Protein AF-A0A0K8TXK3-F1 (afdb_monomer_lite)

Organism: Bactrocera latifrons (NCBI:txid174628)

Radius of gyration: 22.0 Å; chains: 1; bounding box: 53×40×84 Å

Secondary structure (DSSP, 8-state):
---------------S-SEEEEEEEEEEEE-S--EEE---TT-S---EEESSEEEEEEPPPEEE-B-SSGGGPEEEEEEEPTT-SEEEEEEEEEEEES-TTS--PPPPEEEEEEEESSPPP--TT-PPPPTTSPPSTTSPPEEEEEEESBS--EEEEEESPPSEEEEEEEEE----TTTS-------

InterPro domains:
  IPR021910 NGX6/PGAP6/MYMK [PTHR14319] (13-186)

Foldseek 3Di:
DDDDPPPPPPPPPVPPDQKWKKKKKWKKFADDDDWDFDDPVPDDDGDTDGPGIDTPDIDDIDTAAEDPDPVRKDKDKDFAAPPGQKMKMKMAMAMDGNDPPDDGDDKFKKKKKKFPPDDDDDDLVPDDDPPPDDDCVRDTDIDMDIDINPRDMDMDMDGPDDGTMMMMIMHGYDDDVVVVDDPDPDD

pLDDT: mean 73.72, std 20.74, range [28.3, 95.44]

Structure (mmCIF, N/CA/C/O backbone):
data_AF-A0A0K8TXK3-F1
#
_entry.id   AF-A0A0K8TXK3-F1
#
loop_
_atom_site.group_PDB
_atom_site.id
_atom_site.type_symbol
_atom_site.label_atom_id
_atom_site.label_alt_id
_atom_site.label_comp_id
_atom_site.label_asym_id
_atom_site.label_entity_id
_atom_site.label_seq_id
_atom_site.pdbx_PDB_ins_code
_atom_site.Cartn_x
_atom_site.Cartn_y
_atom_site.Cartn_z
_atom_site.occupancy
_atom_site.B_iso_or_equiv
_atom_site.auth_seq_id
_atom_site.auth_comp_id
_atom_site.auth_asym_id
_atom_site.auth_atom_id
_atom_site.pdbx_PDB_model_num
ATOM 1 N N . MET A 1 1 ? -24.105 -22.321 58.773 1.00 36.97 1 MET A N 1
ATOM 2 C CA . MET A 1 1 ? -23.802 -22.566 57.349 1.00 36.97 1 MET A CA 1
ATOM 3 C C . MET A 1 1 ? -23.830 -21.221 56.660 1.00 36.97 1 MET A C 1
ATOM 5 O O . MET A 1 1 ? -24.899 -20.646 56.503 1.00 36.97 1 MET A O 1
ATOM 9 N N . ASP A 1 2 ? -22.638 -20.688 56.409 1.00 34.81 2 ASP A N 1
ATOM 10 C CA . ASP A 1 2 ? -22.400 -19.340 55.906 1.00 34.81 2 ASP A CA 1
ATOM 11 C C . ASP A 1 2 ? -22.899 -19.158 54.475 1.00 34.81 2 ASP A C 1
ATOM 13 O O . ASP A 1 2 ? -22.559 -19.923 53.573 1.00 34.81 2 ASP A O 1
ATOM 17 N N . LEU A 1 3 ? -23.686 -18.102 54.273 1.00 34.38 3 LEU A N 1
ATOM 18 C CA . LEU A 1 3 ? -24.115 -17.639 52.963 1.00 34.38 3 LEU A CA 1
ATOM 19 C C . LEU A 1 3 ? -22.969 -16.815 52.361 1.00 34.38 3 LEU A C 1
ATOM 21 O O . LEU A 1 3 ? -22.815 -15.625 52.644 1.00 34.38 3 LEU A O 1
ATOM 25 N N . THR A 1 4 ? -22.117 -17.470 51.577 1.00 34.66 4 THR A N 1
ATOM 26 C CA . THR A 1 4 ? -20.987 -16.840 50.893 1.00 34.66 4 THR A CA 1
ATOM 27 C C . THR A 1 4 ? -21.514 -15.777 49.927 1.00 34.66 4 THR A C 1
ATOM 29 O O . THR A 1 4 ? -22.107 -16.083 48.893 1.00 34.66 4 THR A O 1
ATOM 32 N N . LYS A 1 5 ? -21.325 -14.501 50.277 1.00 38.38 5 LYS A N 1
ATOM 33 C CA . LYS A 1 5 ? -21.590 -13.362 49.394 1.00 38.38 5 LYS A CA 1
ATOM 34 C C . LYS A 1 5 ? -20.608 -13.427 48.223 1.00 38.38 5 LYS A C 1
ATOM 36 O O . LYS A 1 5 ? -19.454 -13.033 48.366 1.00 38.38 5 LYS A O 1
ATOM 41 N N . PHE A 1 6 ? -21.051 -13.918 47.070 1.00 34.59 6 PHE A N 1
ATOM 42 C CA . PHE A 1 6 ? -20.315 -13.743 45.821 1.00 34.59 6 PHE A CA 1
ATOM 43 C C . PHE A 1 6 ? -20.435 -12.278 45.394 1.00 34.59 6 PHE A C 1
ATOM 45 O O . PHE A 1 6 ? -21.424 -11.860 44.796 1.00 34.59 6 PHE A O 1
ATOM 52 N N . LEU A 1 7 ? -19.420 -11.482 45.729 1.00 30.47 7 LEU A N 1
ATOM 53 C CA . LEU A 1 7 ? -19.182 -10.200 45.083 1.00 30.47 7 LEU A CA 1
ATOM 54 C C . LEU A 1 7 ? -18.716 -10.506 43.654 1.00 30.47 7 LEU A C 1
ATOM 56 O O . LEU A 1 7 ? -17.530 -10.702 43.402 1.00 30.47 7 LEU A O 1
ATOM 60 N N . ALA A 1 8 ? -19.659 -10.605 42.719 1.00 31.88 8 ALA A N 1
ATOM 61 C CA . ALA A 1 8 ? -19.338 -10.610 41.302 1.00 31.88 8 ALA A CA 1
ATOM 62 C C . ALA A 1 8 ? -18.841 -9.205 40.941 1.00 31.88 8 ALA A C 1
ATOM 64 O O . ALA A 1 8 ? -19.622 -8.306 40.635 1.00 31.88 8 ALA A O 1
ATOM 65 N N . VAL A 1 9 ? -17.527 -9.000 41.035 1.00 29.50 9 VAL A N 1
ATOM 66 C CA . VAL A 1 9 ? -16.870 -7.836 40.447 1.00 29.50 9 VAL A CA 1
ATOM 67 C C . VAL A 1 9 ? -17.011 -7.996 38.937 1.00 29.50 9 VAL A C 1
ATOM 69 O O . VAL A 1 9 ? -16.227 -8.690 38.292 1.00 29.50 9 VAL A O 1
ATOM 72 N N . PHE A 1 10 ? -18.054 -7.387 38.374 1.00 30.94 10 PHE A N 1
ATOM 73 C CA . PHE A 1 10 ? -18.144 -7.133 36.944 1.00 30.94 10 PHE A CA 1
ATOM 74 C C . PHE A 1 10 ? -17.033 -6.139 36.610 1.00 30.94 10 PHE A C 1
ATOM 76 O O . PHE A 1 10 ? -17.212 -4.923 36.646 1.00 30.94 10 PHE A O 1
ATOM 83 N N . VAL A 1 11 ? -15.843 -6.666 36.327 1.00 28.47 11 VAL A N 1
ATOM 84 C CA . VAL A 1 11 ? -14.827 -5.917 35.602 1.00 28.47 11 VAL A CA 1
ATOM 85 C C . VAL A 1 11 ? -15.409 -5.727 34.207 1.00 28.47 11 VAL A C 1
ATOM 87 O O . VAL A 1 11 ? -15.276 -6.586 33.337 1.00 28.47 11 VAL A O 1
ATOM 90 N N . CYS A 1 12 ? -16.116 -4.616 34.003 1.00 28.30 12 CYS A N 1
ATOM 91 C CA . CYS A 1 12 ? -16.336 -4.074 32.675 1.00 28.30 12 CYS A CA 1
ATOM 92 C C . CYS A 1 12 ? -14.953 -3.749 32.112 1.00 28.30 12 CYS A C 1
ATOM 94 O O . CYS A 1 12 ? -14.452 -2.637 32.263 1.00 28.30 12 CYS A O 1
ATOM 96 N N . ILE A 1 13 ? -14.316 -4.736 31.481 1.00 32.16 13 ILE A N 1
ATOM 97 C CA . ILE A 1 13 ? -13.268 -4.465 30.511 1.00 32.16 13 ILE A CA 1
ATOM 98 C C . ILE A 1 13 ? -13.999 -3.722 29.398 1.00 32.16 13 ILE A C 1
ATOM 100 O O . ILE A 1 13 ? -14.669 -4.329 28.564 1.00 32.16 13 ILE A O 1
ATOM 104 N N . ILE A 1 14 ? -13.956 -2.391 29.451 1.00 36.75 14 ILE A N 1
ATOM 105 C CA . ILE A 1 14 ? -14.348 -1.544 28.333 1.00 36.75 14 ILE A CA 1
ATOM 106 C C . ILE A 1 14 ? -13.392 -1.945 27.214 1.00 36.75 14 ILE A C 1
ATOM 108 O O . ILE A 1 14 ? -12.225 -1.557 27.209 1.00 36.75 14 ILE A O 1
ATOM 112 N N . SER A 1 15 ? -13.865 -2.827 26.334 1.00 35.81 15 SER A N 1
ATOM 113 C CA . SER A 1 15 ? -13.138 -3.230 25.143 1.00 35.81 15 SER A CA 1
ATOM 114 C C . SER A 1 15 ? -12.783 -1.963 24.372 1.00 35.81 15 SER A C 1
ATOM 116 O O . SER A 1 15 ? -13.660 -1.256 23.869 1.00 35.81 15 SER A O 1
ATOM 118 N N . HIS A 1 16 ? -11.491 -1.654 24.314 1.00 48.81 16 HIS A N 1
ATOM 119 C CA . HIS A 1 16 ? -10.964 -0.680 23.378 1.00 48.81 16 HIS A CA 1
ATOM 120 C C . HIS A 1 16 ? -11.133 -1.268 21.966 1.00 48.81 16 HIS A C 1
ATOM 122 O O . HIS A 1 16 ? -10.362 -2.120 21.542 1.00 48.81 16 HIS A O 1
ATOM 128 N N . ASN A 1 17 ? -12.166 -0.792 21.267 1.00 54.75 17 ASN A N 1
ATOM 129 C CA . ASN A 1 17 ? -12.480 -0.980 19.845 1.00 54.75 17 ASN A CA 1
ATOM 130 C C . ASN A 1 17 ? -12.710 -2.432 19.361 1.00 54.75 17 ASN A C 1
ATOM 132 O O . ASN A 1 17 ? -11.801 -3.164 18.976 1.00 54.75 17 ASN A O 1
ATOM 136 N N . ASN A 1 18 ? -13.991 -2.801 19.243 1.00 60.03 18 ASN A N 1
ATOM 137 C CA . ASN A 1 18 ? -14.475 -4.062 18.654 1.00 60.03 18 ASN A CA 1
ATOM 138 C C . ASN A 1 18 ? -14.548 -4.056 17.105 1.00 60.03 18 ASN A C 1
ATOM 140 O O . ASN A 1 18 ? -15.264 -4.876 16.531 1.00 60.03 18 ASN A O 1
ATOM 144 N N . CYS A 1 19 ? -13.848 -3.141 16.430 1.00 65.62 19 CYS A N 1
ATOM 145 C CA . CYS A 1 19 ? -13.854 -2.990 14.971 1.00 65.62 19 CYS A CA 1
ATOM 146 C C . CYS A 1 19 ? -12.420 -3.038 14.443 1.00 65.62 19 CYS A C 1
ATOM 148 O O . CYS A 1 19 ? -11.579 -2.280 14.927 1.00 65.62 19 CYS A O 1
ATOM 150 N N . ASP A 1 20 ? -12.169 -3.900 13.458 1.00 76.12 20 ASP A N 1
ATOM 151 C CA . ASP A 1 20 ? -10.908 -3.938 12.719 1.00 76.12 20 ASP A CA 1
ATOM 152 C C . ASP A 1 20 ? -11.148 -3.481 11.278 1.00 76.12 20 ASP A C 1
ATOM 154 O O . ASP A 1 20 ? -11.970 -4.060 10.567 1.00 76.12 20 ASP A O 1
ATOM 158 N N . ALA A 1 21 ? -10.397 -2.486 10.807 1.00 74.00 21 ALA A N 1
ATOM 159 C CA . ALA A 1 21 ? -10.389 -2.170 9.385 1.00 74.00 21 ALA A CA 1
ATOM 160 C C . ALA A 1 21 ? -9.520 -3.193 8.648 1.00 74.00 21 ALA A C 1
ATOM 162 O O . ALA A 1 21 ? -8.454 -3.580 9.130 1.00 74.00 21 ALA A O 1
ATOM 163 N N . ARG A 1 22 ? -9.943 -3.626 7.463 1.00 79.75 22 ARG A N 1
ATOM 164 C CA . ARG A 1 22 ? -9.179 -4.543 6.611 1.00 79.75 22 ARG A CA 1
ATOM 165 C C . ARG A 1 22 ? -9.037 -3.977 5.220 1.00 79.75 22 ARG A C 1
ATOM 167 O O . ARG A 1 22 ? -9.957 -3.334 4.725 1.00 79.75 22 ARG A O 1
ATOM 174 N N . VAL A 1 23 ? -7.903 -4.248 4.583 1.00 78.50 23 VAL A N 1
ATOM 175 C CA . VAL A 1 23 ? -7.662 -3.922 3.177 1.00 78.50 23 VAL A CA 1
ATOM 176 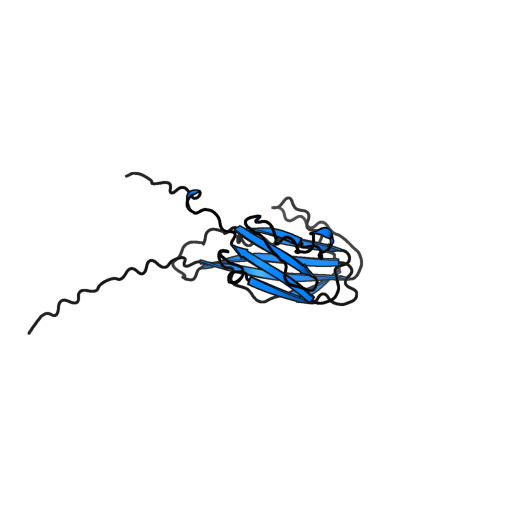C C . VAL A 1 23 ? -7.542 -5.197 2.351 1.00 78.50 23 VAL A C 1
ATOM 178 O O . VAL A 1 23 ? -6.852 -6.150 2.720 1.00 78.50 23 V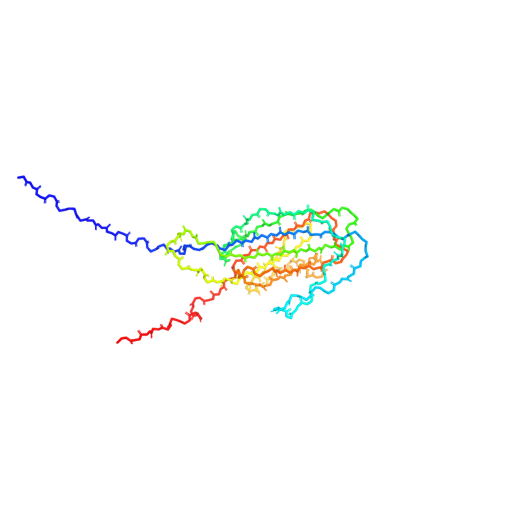AL A O 1
ATOM 181 N N . GLN A 1 24 ? -8.231 -5.193 1.218 1.00 81.75 24 GLN A N 1
ATOM 182 C CA . GLN A 1 24 ? -8.095 -6.150 0.137 1.00 81.75 24 GLN A CA 1
ATOM 183 C C . GLN A 1 24 ? -7.543 -5.431 -1.090 1.00 81.75 24 GLN A C 1
ATOM 185 O O . GLN A 1 24 ? -7.928 -4.299 -1.388 1.00 81.75 24 GLN A O 1
ATOM 190 N N . MET A 1 25 ? -6.667 -6.117 -1.815 1.00 79.44 25 MET A N 1
ATOM 191 C CA . MET A 1 25 ? -6.074 -5.620 -3.043 1.00 79.44 25 MET A CA 1
ATOM 192 C C . MET A 1 25 ? -6.201 -6.651 -4.161 1.00 79.44 25 MET A C 1
ATOM 194 O O . MET A 1 25 ? -5.922 -7.835 -3.955 1.00 79.44 25 MET A O 1
ATOM 198 N N . ASN A 1 26 ? -6.552 -6.166 -5.350 1.00 74.88 26 ASN A N 1
ATOM 199 C CA . ASN A 1 26 ? -6.554 -6.927 -6.591 1.00 74.88 26 ASN A CA 1
ATOM 200 C C . ASN A 1 26 ? -5.682 -6.202 -7.626 1.00 74.88 26 ASN A C 1
ATOM 202 O O . ASN A 1 26 ? -5.746 -4.976 -7.729 1.00 74.88 26 ASN A O 1
ATOM 206 N N . GLN A 1 27 ? -4.902 -6.947 -8.409 1.00 69.56 27 GLN A N 1
ATOM 207 C CA . GLN A 1 27 ? -4.140 -6.403 -9.536 1.00 69.56 27 GLN A CA 1
ATOM 208 C C . GLN A 1 27 ? -4.644 -6.987 -10.853 1.00 69.56 27 GLN A C 1
ATOM 210 O O . GLN A 1 27 ? -4.719 -8.208 -11.002 1.00 69.56 27 GLN A O 1
ATOM 215 N N . LEU A 1 28 ? -4.910 -6.114 -11.822 1.00 73.50 28 LEU A N 1
ATOM 216 C CA . LEU A 1 28 ? -5.209 -6.485 -13.203 1.00 73.50 28 LEU A CA 1
ATOM 217 C C . LEU A 1 28 ? -4.071 -6.019 -14.127 1.00 73.50 28 LEU A C 1
ATOM 219 O O . LEU A 1 28 ? -3.493 -4.950 -13.909 1.00 73.50 28 LEU A O 1
ATOM 223 N N . SER A 1 29 ? -3.766 -6.807 -15.156 1.00 58.09 29 SER A N 1
ATOM 224 C CA . SER A 1 29 ? -2.892 -6.428 -16.275 1.00 58.09 29 SER A CA 1
ATOM 225 C C . SER A 1 29 ? -3.694 -6.374 -17.571 1.00 58.09 29 SER A C 1
ATOM 227 O O . SER A 1 29 ? -4.638 -7.141 -17.739 1.00 58.09 29 SER A O 1
ATOM 229 N N . GLU A 1 30 ? -3.327 -5.481 -18.486 1.00 60.53 30 GLU A N 1
ATOM 230 C CA . GLU A 1 30 ? -3.980 -5.355 -19.795 1.00 60.53 30 GLU A CA 1
ATOM 231 C C . GLU A 1 30 ? -3.278 -6.176 -20.888 1.00 60.53 30 GLU A C 1
ATOM 233 O O . GLU A 1 30 ? -2.053 -6.136 -21.005 1.00 60.53 30 GLU A O 1
ATOM 238 N N . GLU A 1 31 ? -4.077 -6.835 -21.736 1.00 54.69 31 GLU A N 1
ATOM 239 C CA . GLU A 1 31 ? -3.654 -7.477 -22.986 1.00 54.69 31 GLU A CA 1
ATOM 240 C C . GLU A 1 31 ? -4.476 -6.928 -24.179 1.00 54.69 31 GLU A C 1
ATOM 242 O O . GLU A 1 31 ? -5.526 -7.446 -24.538 1.00 54.69 31 GLU A O 1
ATOM 247 N N . GLU A 1 32 ? -3.970 -5.856 -24.796 1.00 43.00 32 GLU A N 1
ATOM 248 C CA . GLU A 1 32 ? -4.358 -5.256 -26.092 1.00 43.00 32 GLU A CA 1
ATOM 249 C C . GLU A 1 32 ? -5.824 -4.776 -26.317 1.00 43.00 32 GLU A C 1
ATOM 251 O O . GLU A 1 32 ? -6.744 -5.546 -26.599 1.00 43.00 32 GLU A O 1
ATOM 256 N N . ASN A 1 33 ? -5.953 -3.436 -26.332 1.00 52.47 33 ASN A N 1
ATOM 257 C CA . ASN A 1 33 ? -6.886 -2.534 -27.034 1.00 52.47 33 ASN A CA 1
ATOM 258 C C . ASN A 1 33 ? -8.403 -2.788 -26.932 1.00 52.47 33 ASN A C 1
ATOM 260 O O . ASN A 1 33 ? -8.988 -3.522 -27.731 1.00 52.47 33 ASN A O 1
ATOM 264 N N . ASN A 1 34 ? -9.057 -2.042 -26.026 1.00 40.34 34 ASN A N 1
ATOM 265 C CA . ASN A 1 34 ? -10.244 -1.191 -26.265 1.00 40.34 34 ASN A CA 1
ATOM 266 C C . ASN A 1 34 ? -10.815 -0.700 -24.915 1.00 40.34 34 ASN A C 1
ATOM 268 O O . ASN A 1 34 ? -11.099 -1.511 -24.031 1.00 40.34 34 ASN A O 1
ATOM 272 N N . LEU A 1 35 ? -11.023 0.613 -24.785 1.00 44.78 35 LEU A N 1
ATOM 273 C CA . LEU A 1 35 ? -11.648 1.270 -23.629 1.00 44.78 35 LEU A CA 1
ATOM 274 C C . LEU A 1 35 ? -13.182 1.287 -23.793 1.00 44.78 35 LEU A C 1
ATOM 276 O O . LEU A 1 35 ? -13.671 1.555 -24.891 1.00 44.78 35 LEU A O 1
ATOM 280 N N . ILE A 1 36 ? -13.946 1.018 -22.730 1.00 47.41 36 ILE A N 1
ATOM 281 C CA . ILE A 1 36 ? -15.377 1.365 -22.637 1.00 47.41 36 ILE A CA 1
ATOM 282 C C . ILE A 1 36 ? -15.620 2.103 -21.321 1.00 47.41 36 ILE A C 1
ATOM 284 O O . ILE A 1 36 ? -15.059 1.750 -20.286 1.00 47.41 36 ILE A O 1
ATOM 288 N N . GLU A 1 37 ? -16.486 3.113 -21.385 1.00 41.38 37 GLU A N 1
ATOM 289 C CA . GLU A 1 37 ? -17.092 3.770 -20.232 1.00 41.38 37 GLU A CA 1
ATOM 290 C C . GLU A 1 37 ? -18.213 2.877 -19.673 1.00 41.38 37 GLU A C 1
ATOM 292 O O . GLU A 1 37 ? -19.278 2.770 -20.280 1.00 41.38 37 GLU A O 1
ATOM 297 N N . GLU A 1 38 ? -18.000 2.210 -18.536 1.00 42.75 38 GLU A N 1
ATOM 298 C CA . GLU A 1 38 ? -19.127 1.673 -17.765 1.00 42.75 38 GLU A CA 1
ATOM 299 C C . GLU A 1 38 ? -19.642 2.758 -16.817 1.00 42.75 38 GLU A C 1
ATOM 301 O O . GLU A 1 38 ? -18.935 3.240 -15.928 1.00 42.75 38 GLU A O 1
ATOM 306 N N . ILE A 1 39 ? -20.890 3.167 -17.043 1.00 37.06 39 ILE A N 1
ATOM 307 C CA . ILE A 1 39 ? -21.627 4.078 -16.172 1.00 37.06 39 ILE A CA 1
ATOM 308 C C . ILE A 1 39 ? -22.095 3.267 -14.956 1.00 37.06 39 ILE A C 1
ATOM 310 O O . ILE A 1 39 ? -23.098 2.563 -15.022 1.00 37.06 39 ILE A O 1
ATOM 314 N N . ASP A 1 40 ? -21.378 3.377 -13.836 1.00 39.12 40 ASP A N 1
ATOM 315 C CA . ASP A 1 40 ? -21.963 3.133 -12.514 1.00 39.12 40 ASP A CA 1
ATOM 316 C C . ASP A 1 40 ? -22.852 4.343 -12.194 1.00 39.12 40 ASP A C 1
ATOM 318 O O . ASP A 1 40 ? -22.349 5.455 -11.998 1.00 39.12 40 ASP A O 1
ATOM 322 N N . GLU A 1 41 ? -24.172 4.144 -12.162 1.00 38.81 41 GLU A N 1
ATOM 323 C CA . GLU A 1 41 ? -25.216 5.164 -11.938 1.00 38.81 41 GLU A CA 1
ATOM 324 C C . GLU A 1 41 ? -25.152 5.860 -10.551 1.00 38.81 41 GLU A C 1
ATOM 326 O O . GLU A 1 41 ? -26.122 6.454 -10.085 1.00 38.81 41 GLU A O 1
ATOM 331 N N . GLY A 1 42 ? -23.999 5.854 -9.874 1.00 43.44 42 GLY A N 1
ATOM 332 C CA . GLY A 1 42 ? -23.820 6.446 -8.549 1.00 43.44 42 GLY A CA 1
ATOM 333 C C . GLY A 1 42 ? -22.535 7.239 -8.297 1.00 43.44 42 GLY A C 1
ATOM 334 O O . GLY A 1 42 ? -22.427 7.834 -7.220 1.00 43.44 42 GLY A O 1
ATOM 335 N N . LYS A 1 43 ? -21.543 7.289 -9.202 1.00 43.03 43 LYS A N 1
ATOM 336 C CA . LYS A 1 43 ? -20.261 7.965 -8.903 1.00 43.03 43 LYS A CA 1
ATOM 337 C C . LYS A 1 43 ? -19.649 8.688 -10.100 1.00 43.03 43 LYS A C 1
ATOM 339 O O . LYS A 1 43 ? -19.191 8.080 -11.056 1.00 43.03 43 LYS A O 1
ATOM 344 N N . LYS A 1 44 ? -19.509 10.012 -9.972 1.00 35.91 44 LYS A N 1
ATOM 345 C CA . LYS A 1 44 ? -18.549 10.797 -10.761 1.00 35.91 44 LYS A CA 1
ATOM 346 C C . LYS A 1 44 ? -17.132 10.285 -10.479 1.00 35.91 44 LYS A C 1
ATOM 348 O O . LYS A 1 44 ? -16.541 10.621 -9.457 1.00 35.91 44 LYS A O 1
ATOM 353 N N . GLY A 1 45 ? -16.625 9.467 -11.390 1.00 38.62 45 GLY A N 1
ATOM 354 C CA . GLY A 1 45 ? -15.263 8.951 -11.427 1.00 38.62 45 GLY A CA 1
ATOM 355 C C . GLY A 1 45 ? -15.186 7.886 -12.510 1.00 38.62 45 GLY A C 1
ATOM 356 O O . GLY A 1 45 ? -15.488 6.730 -12.245 1.00 38.62 45 GLY A O 1
ATOM 357 N N . LEU A 1 46 ? -14.854 8.303 -13.733 1.00 40.97 46 LEU A N 1
ATOM 358 C CA . LEU A 1 46 ? -14.762 7.440 -14.908 1.00 40.97 46 LEU A CA 1
ATOM 359 C C . LEU A 1 46 ? -13.667 6.390 -14.682 1.00 40.97 46 LEU A C 1
ATOM 361 O O . LEU A 1 46 ? -12.478 6.707 -14.733 1.00 40.97 46 LEU A O 1
ATOM 365 N N . LEU A 1 47 ? -14.062 5.154 -14.388 1.00 50.50 47 LEU A N 1
ATOM 366 C CA . LEU A 1 47 ? -13.134 4.043 -14.254 1.00 50.50 47 LEU A CA 1
ATOM 367 C C . LEU A 1 47 ? -12.987 3.353 -15.612 1.00 50.50 47 LEU A C 1
ATOM 369 O O . LEU A 1 47 ? -13.818 2.546 -16.011 1.00 50.50 47 LEU A O 1
ATOM 373 N N . MET A 1 48 ? -11.916 3.688 -16.322 1.00 46.34 48 MET A N 1
ATOM 374 C CA . MET A 1 48 ? -11.519 3.028 -17.564 1.00 46.34 48 MET A CA 1
ATOM 375 C C . MET A 1 48 ? -10.918 1.653 -17.229 1.00 46.34 48 MET A C 1
ATOM 377 O O . MET A 1 48 ? -9.735 1.569 -16.905 1.00 46.34 48 MET A O 1
ATOM 381 N N . ILE A 1 49 ? -11.714 0.578 -17.254 1.00 52.75 49 ILE A N 1
ATOM 382 C CA . ILE A 1 49 ? -11.190 -0.799 -17.196 1.00 52.75 49 ILE A CA 1
ATOM 383 C C . ILE A 1 49 ? -11.034 -1.314 -18.642 1.00 52.75 49 ILE A C 1
ATOM 385 O O . ILE A 1 49 ? -12.011 -1.292 -19.393 1.00 52.75 49 ILE A O 1
ATOM 389 N N . PRO A 1 50 ? -9.848 -1.793 -19.067 1.00 51.97 50 PRO A N 1
ATOM 390 C CA . PRO A 1 50 ? -9.659 -2.340 -20.410 1.00 51.97 50 PRO A CA 1
ATOM 391 C C . PRO A 1 50 ? -10.523 -3.580 -20.661 1.00 51.97 50 PRO A C 1
ATOM 393 O O . PRO A 1 50 ? -10.645 -4.437 -19.786 1.00 51.97 50 PRO A O 1
ATOM 396 N N . LYS A 1 51 ? -11.069 -3.736 -21.876 1.00 47.41 51 LYS A N 1
ATOM 397 C CA . LYS A 1 51 ? -11.892 -4.904 -22.264 1.00 47.41 51 LYS A CA 1
ATOM 398 C C . LYS A 1 51 ? -11.196 -6.259 -22.106 1.00 47.41 51 LYS A C 1
ATOM 400 O O . LYS A 1 51 ? -11.869 -7.267 -21.909 1.00 47.41 51 LYS A O 1
ATOM 405 N N . ARG A 1 52 ? -9.872 -6.294 -22.248 1.00 55.50 52 ARG A N 1
ATOM 406 C CA . ARG A 1 52 ? -9.042 -7.490 -22.082 1.00 55.50 52 ARG A CA 1
ATOM 407 C C . ARG A 1 52 ? -8.073 -7.249 -20.943 1.00 55.50 52 ARG A C 1
ATOM 409 O O . ARG A 1 52 ? -6.975 -6.733 -21.130 1.00 55.50 52 ARG A O 1
ATOM 416 N N . HIS A 1 53 ? -8.533 -7.584 -19.749 1.00 64.56 53 HIS A N 1
ATOM 417 C CA . HIS A 1 53 ? -7.715 -7.560 -18.556 1.00 64.56 53 HIS A CA 1
ATOM 418 C C . HIS A 1 53 ? -7.645 -8.959 -17.958 1.00 64.56 53 HIS A C 1
ATOM 420 O O . HIS A 1 53 ? -8.645 -9.674 -17.888 1.00 64.56 53 HIS A O 1
ATOM 426 N N . THR A 1 54 ? -6.464 -9.328 -17.488 1.00 69.19 54 THR A N 1
ATOM 427 C CA . THR A 1 54 ? -6.245 -10.576 -16.766 1.00 69.19 54 THR A CA 1
ATOM 428 C C . THR A 1 54 ? -6.061 -10.230 -15.296 1.00 69.19 54 THR A C 1
ATOM 430 O O . THR A 1 54 ? -5.219 -9.402 -14.940 1.00 69.19 54 THR A O 1
ATOM 433 N N . LEU A 1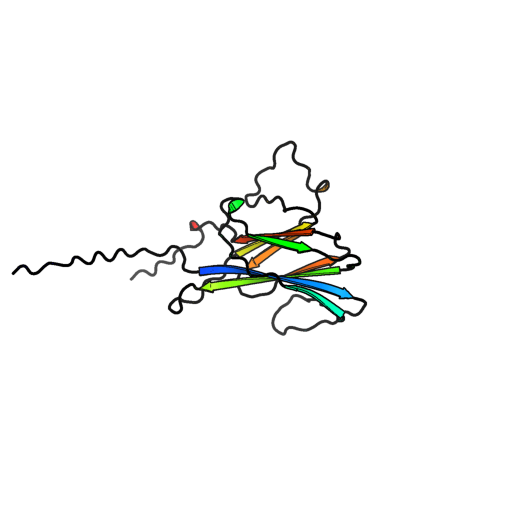 55 ? -6.870 -10.835 -14.420 1.00 76.69 55 LEU A N 1
ATOM 434 C CA . LEU A 1 55 ? -6.632 -10.762 -12.980 1.00 76.69 55 LEU A CA 1
ATOM 435 C C . LEU A 1 55 ? -5.340 -11.515 -12.675 1.00 76.69 55 LEU A C 1
ATOM 437 O O . LEU A 1 55 ? -5.297 -12.738 -12.766 1.00 76.69 55 LEU A O 1
ATOM 441 N N . VAL A 1 56 ? -4.301 -10.770 -12.309 1.00 79.94 56 VAL A N 1
ATOM 442 C CA . VAL A 1 56 ? -2.981 -11.334 -12.015 1.00 79.94 56 VAL A CA 1
ATOM 443 C C . VAL A 1 56 ? -2.980 -11.936 -10.618 1.00 79.94 56 VAL A C 1
ATOM 445 O O . VAL A 1 56 ? -2.540 -13.064 -10.415 1.00 79.94 56 VAL A O 1
ATOM 448 N N . VAL A 1 57 ? -3.469 -11.178 -9.633 1.00 83.12 57 VAL A N 1
ATOM 449 C CA . VAL A 1 57 ? -3.440 -11.604 -8.235 1.00 83.12 57 VAL A CA 1
ATOM 450 C C . VAL A 1 57 ? -4.550 -10.954 -7.419 1.00 83.12 57 VAL A C 1
ATOM 452 O O . VAL A 1 57 ? -4.897 -9.784 -7.603 1.00 83.12 57 VAL A O 1
ATOM 455 N N . ARG A 1 58 ? -5.078 -11.734 -6.473 1.00 85.44 58 ARG A N 1
ATOM 456 C CA . ARG A 1 58 ? -5.941 -11.282 -5.382 1.00 85.44 58 ARG A CA 1
ATOM 457 C C . ARG A 1 58 ? -5.250 -11.592 -4.064 1.00 85.44 58 ARG A C 1
ATOM 459 O O . ARG A 1 58 ? -5.033 -12.759 -3.744 1.00 85.44 58 ARG A O 1
ATOM 466 N N . LEU A 1 59 ? -4.899 -10.551 -3.317 1.00 85.50 59 LEU A N 1
ATOM 467 C CA . LEU A 1 59 ? -4.210 -10.715 -2.043 1.00 85.50 59 LEU A CA 1
ATOM 468 C C . LEU A 1 59 ? -5.191 -11.099 -0.924 1.00 85.50 59 LEU A C 1
ATOM 470 O O . LEU A 1 59 ? -6.375 -10.721 -0.970 1.00 85.50 59 LEU A O 1
ATOM 474 N N . PRO A 1 60 ? -4.713 -11.849 0.090 1.00 85.75 60 PRO A N 1
ATOM 475 C CA . PRO A 1 60 ? -5.476 -12.070 1.306 1.00 85.75 60 PRO A CA 1
ATOM 476 C C . PRO A 1 60 ? -5.718 -10.742 2.023 1.00 85.75 60 PRO A C 1
ATOM 478 O O . PRO A 1 60 ? -5.143 -9.704 1.699 1.00 85.75 60 PRO A O 1
ATOM 481 N N . LEU A 1 61 ? -6.606 -10.769 3.006 1.00 86.31 61 LEU A N 1
ATOM 482 C CA . LEU A 1 61 ? -6.981 -9.561 3.713 1.00 86.31 61 LEU A CA 1
ATOM 483 C C . LEU A 1 61 ? -6.043 -9.248 4.864 1.00 86.31 61 LEU A C 1
ATOM 485 O O . LEU A 1 61 ? -5.880 -10.062 5.775 1.00 86.31 61 LEU A O 1
ATOM 489 N N . HIS A 1 62 ? -5.558 -8.013 4.876 1.00 90.25 62 HIS A N 1
ATOM 490 C CA . HIS A 1 62 ? -4.700 -7.494 5.930 1.00 90.25 62 HIS A CA 1
ATOM 491 C C . HIS A 1 62 ? -5.493 -6.590 6.866 1.00 90.25 62 HIS A C 1
ATOM 493 O O . HIS A 1 62 ? -6.164 -5.664 6.412 1.00 90.25 62 HIS A O 1
ATOM 499 N N . THR A 1 63 ? -5.408 -6.853 8.168 1.00 91.81 63 THR A N 1
ATOM 500 C CA . THR A 1 63 ? -5.907 -5.940 9.202 1.00 91.81 63 THR A CA 1
ATOM 501 C C . THR A 1 63 ? -5.076 -4.666 9.206 1.00 91.81 63 THR A C 1
ATOM 503 O O . THR A 1 63 ? -3.861 -4.738 9.059 1.00 91.81 63 THR A O 1
ATOM 506 N N . LEU A 1 64 ? -5.718 -3.515 9.357 1.00 92.81 64 LEU A N 1
ATOM 507 C CA . LEU A 1 64 ? -5.102 -2.198 9.439 1.00 92.81 64 LEU A CA 1
ATOM 508 C C . LEU A 1 64 ? -5.137 -1.706 10.881 1.00 92.81 64 LEU A C 1
ATOM 510 O O . LEU A 1 64 ? -6.142 -1.853 11.575 1.00 92.81 64 LEU A O 1
ATOM 514 N N . LEU A 1 65 ? -4.047 -1.077 11.307 1.00 91.81 65 LEU A N 1
ATOM 515 C CA . LEU A 1 65 ? -3.928 -0.472 12.626 1.00 91.81 65 LEU A CA 1
ATOM 516 C C . LEU A 1 65 ? -3.856 1.050 12.503 1.00 91.81 65 LEU A C 1
ATOM 518 O O . LEU A 1 65 ? -3.473 1.594 11.463 1.00 91.81 65 LEU A O 1
ATOM 522 N N . LYS A 1 66 ? -4.228 1.742 13.586 1.00 90.88 66 LYS A N 1
ATOM 523 C CA . LYS A 1 66 ? -3.999 3.184 13.715 1.00 90.88 66 LYS A CA 1
ATOM 524 C C . LYS A 1 66 ? -2.498 3.436 13.736 1.00 90.88 66 LYS A C 1
ATOM 526 O O . LYS A 1 66 ? -1.790 2.861 14.560 1.00 90.88 66 LYS A O 1
ATOM 531 N N . TYR A 1 67 ? -2.033 4.301 12.845 1.00 89.75 67 TYR A N 1
ATOM 532 C CA . TYR A 1 67 ? -0.616 4.612 12.741 1.00 89.75 67 TYR A CA 1
ATOM 533 C C . TYR A 1 67 ? -0.115 5.325 14.001 1.00 89.75 67 TYR A C 1
ATOM 535 O O . TYR A 1 67 ? -0.581 6.418 14.323 1.00 89.75 67 TYR A O 1
ATOM 543 N N . THR A 1 68 ? 0.839 4.709 14.701 1.00 87.88 68 THR A N 1
ATOM 544 C CA . THR A 1 68 ? 1.629 5.367 15.758 1.00 87.88 68 THR A CA 1
ATOM 545 C C . THR A 1 68 ? 3.122 5.304 15.457 1.00 87.88 68 THR A C 1
ATOM 547 O O . THR A 1 68 ? 3.856 6.252 15.716 1.00 87.88 68 THR A O 1
ATOM 550 N N . ALA A 1 69 ? 3.572 4.204 14.859 1.00 86.62 69 ALA A N 1
ATOM 551 C CA . ALA A 1 69 ? 4.925 4.018 14.368 1.00 86.62 69 ALA A CA 1
ATOM 552 C C . ALA A 1 69 ? 4.917 3.097 13.141 1.00 86.62 69 ALA A C 1
ATOM 554 O O . ALA A 1 69 ? 3.925 2.436 12.842 1.00 86.62 69 ALA A O 1
ATOM 555 N N . TYR A 1 70 ? 6.064 2.977 12.468 1.00 86.94 70 TYR A N 1
ATOM 556 C CA . TYR A 1 70 ? 6.216 2.120 11.285 1.00 86.94 70 TYR A CA 1
ATOM 557 C C . TYR A 1 70 ? 5.848 0.644 11.536 1.00 86.94 70 TYR A C 1
ATOM 559 O O . TYR A 1 70 ? 5.486 -0.065 10.608 1.00 86.94 70 TYR A O 1
ATOM 567 N N . LYS A 1 71 ? 5.881 0.176 12.792 1.00 90.19 71 LYS A N 1
ATOM 568 C CA . LYS A 1 71 ? 5.429 -1.174 13.179 1.00 90.19 71 LYS A CA 1
ATOM 569 C C . LYS A 1 71 ? 3.924 -1.419 12.973 1.00 90.19 71 LYS A C 1
ATOM 571 O O . LYS A 1 71 ? 3.510 -2.570 12.961 1.00 90.19 71 LYS A O 1
ATOM 576 N N . ASP A 1 72 ? 3.121 -0.357 12.874 1.00 91.19 72 ASP A N 1
ATOM 577 C CA . ASP A 1 72 ? 1.656 -0.433 12.774 1.00 91.19 72 ASP A CA 1
ATOM 578 C C . ASP A 1 72 ? 1.162 -0.448 11.323 1.00 91.19 72 ASP A C 1
ATOM 580 O O . ASP A 1 72 ? -0.043 -0.424 11.077 1.00 91.19 72 ASP A O 1
ATOM 584 N N . ILE A 1 73 ? 2.075 -0.449 10.351 1.00 92.94 73 ILE A N 1
ATOM 585 C CA . ILE A 1 73 ? 1.698 -0.497 8.943 1.00 92.94 73 ILE A CA 1
ATOM 586 C C . ILE A 1 73 ? 1.444 -1.935 8.508 1.00 92.94 73 ILE A C 1
ATOM 588 O O . ILE A 1 73 ? 2.143 -2.871 8.903 1.00 92.94 73 ILE A O 1
ATOM 592 N N . SER A 1 74 ? 0.496 -2.088 7.598 1.00 94.56 74 SER A N 1
ATOM 593 C CA . SER A 1 74 ? 0.211 -3.362 6.956 1.00 94.56 74 SER A CA 1
ATOM 594 C C . SER A 1 74 ? 0.857 -3.387 5.585 1.00 94.56 74 SER A C 1
ATOM 596 O O . SER A 1 74 ? 0.578 -2.541 4.737 1.00 94.56 74 SER A O 1
ATOM 598 N N . ILE A 1 75 ? 1.746 -4.355 5.387 1.00 93.81 75 ILE A N 1
ATOM 599 C CA . ILE A 1 75 ? 2.539 -4.504 4.171 1.00 93.81 75 ILE A CA 1
ATOM 600 C C . ILE A 1 75 ? 1.847 -5.485 3.224 1.00 93.81 75 ILE A C 1
ATOM 602 O O . ILE A 1 75 ? 1.515 -6.607 3.601 1.00 93.81 75 ILE A O 1
ATOM 606 N N . LEU A 1 76 ? 1.680 -5.055 1.980 1.00 93.38 76 LEU A N 1
ATOM 607 C CA . LEU A 1 76 ? 1.174 -5.823 0.851 1.00 93.38 76 LEU A CA 1
ATOM 608 C C . LEU A 1 76 ? 2.321 -5.996 -0.146 1.00 93.38 76 LEU A C 1
ATOM 610 O O . LEU A 1 76 ? 2.948 -5.011 -0.536 1.00 93.38 76 LEU A O 1
ATOM 614 N N . HIS A 1 77 ? 2.585 -7.226 -0.575 1.00 93.25 77 HIS A N 1
ATOM 615 C CA . HIS A 1 77 ? 3.602 -7.537 -1.583 1.00 93.25 77 HIS A CA 1
ATOM 616 C C . HIS A 1 77 ? 2.955 -8.213 -2.784 1.00 93.25 77 HIS A C 1
ATOM 618 O O . HIS A 1 77 ? 2.087 -9.073 -2.633 1.00 93.25 77 HIS A O 1
ATOM 624 N N . PHE A 1 78 ? 3.379 -7.816 -3.976 1.00 88.81 78 PHE A N 1
ATOM 625 C CA . PHE A 1 78 ? 2.958 -8.436 -5.221 1.00 88.81 78 PHE A CA 1
ATOM 626 C C . PHE A 1 78 ? 4.042 -8.289 -6.286 1.00 88.81 78 PHE A C 1
ATOM 628 O O . PHE A 1 78 ? 4.956 -7.472 -6.167 1.00 88.81 78 PHE A O 1
ATOM 635 N N . LYS A 1 79 ? 3.931 -9.097 -7.340 1.00 90.50 79 LYS A N 1
ATOM 636 C CA . LYS A 1 79 ? 4.869 -9.100 -8.458 1.00 90.50 79 LYS A CA 1
ATOM 637 C C . LYS A 1 79 ? 4.151 -8.721 -9.745 1.00 90.50 79 LYS A C 1
ATOM 639 O O . LYS A 1 79 ? 3.183 -9.369 -10.131 1.00 90.50 79 LYS A O 1
ATOM 644 N N . VAL A 1 80 ? 4.650 -7.689 -10.413 1.00 89.25 80 VAL A N 1
ATOM 645 C CA . VAL A 1 80 ? 4.220 -7.297 -11.755 1.00 89.25 80 VAL A CA 1
ATOM 646 C C . VAL A 1 80 ? 4.948 -8.182 -12.777 1.00 89.25 80 VAL A C 1
ATOM 648 O O . VAL A 1 80 ? 6.186 -8.190 -12.774 1.00 89.25 80 VAL A O 1
ATOM 651 N N . PRO A 1 81 ? 4.221 -8.945 -13.618 1.00 86.94 81 PRO A N 1
ATOM 652 C CA . PRO A 1 81 ? 4.817 -9.789 -14.651 1.00 86.94 81 PRO A CA 1
ATOM 653 C C . PRO A 1 81 ? 5.637 -8.996 -15.672 1.00 86.94 81 PRO A C 1
ATOM 655 O O . PRO A 1 81 ? 5.419 -7.797 -15.877 1.00 86.94 81 PRO A O 1
ATOM 658 N N . ALA A 1 82 ? 6.552 -9.693 -16.350 1.00 83.56 82 ALA A N 1
ATOM 659 C CA . ALA A 1 82 ? 7.184 -9.162 -17.553 1.00 83.56 82 ALA A CA 1
ATOM 660 C C . ALA A 1 82 ? 6.117 -8.819 -18.612 1.00 83.56 82 ALA A C 1
ATOM 662 O O . ALA A 1 82 ? 5.014 -9.359 -18.577 1.00 83.56 82 ALA A O 1
ATOM 663 N N . ASP A 1 83 ? 6.435 -7.881 -19.504 1.00 80.94 83 ASP A N 1
ATOM 664 C CA . ASP A 1 83 ? 5.565 -7.432 -20.606 1.00 80.94 83 ASP A CA 1
ATOM 665 C C . ASP A 1 83 ? 4.264 -6.712 -20.194 1.00 80.94 83 ASP A C 1
ATOM 667 O O . ASP A 1 83 ? 3.399 -6.433 -21.027 1.00 80.94 83 ASP A O 1
ATOM 671 N N . THR A 1 84 ? 4.137 -6.316 -18.922 1.00 81.75 84 THR A N 1
ATOM 672 C CA . THR A 1 84 ? 2.995 -5.516 -18.455 1.00 81.75 84 THR A CA 1
ATOM 673 C C . THR A 1 84 ? 3.067 -4.091 -19.017 1.00 81.75 84 THR A C 1
ATOM 675 O O . THR A 1 84 ? 3.932 -3.309 -18.626 1.00 81.75 84 THR A O 1
ATOM 678 N N . ARG A 1 85 ? 2.122 -3.716 -19.891 1.00 83.44 85 ARG A N 1
ATOM 679 C CA . ARG A 1 85 ? 2.005 -2.341 -20.429 1.00 83.44 85 ARG A CA 1
ATOM 680 C C . ARG A 1 85 ? 1.324 -1.374 -19.467 1.00 83.44 85 ARG A C 1
ATOM 682 O O . ARG A 1 85 ? 1.733 -0.222 -19.356 1.00 83.44 85 ARG A O 1
ATOM 689 N N . ALA A 1 86 ? 0.302 -1.850 -18.768 1.00 84.75 86 ALA A N 1
ATOM 690 C CA . ALA A 1 86 ? -0.443 -1.092 -17.776 1.00 84.75 86 ALA A CA 1
ATOM 691 C C . ALA A 1 86 ? -0.805 -2.003 -16.601 1.00 84.75 86 ALA A C 1
ATOM 693 O O . ALA A 1 86 ? -1.258 -3.134 -16.799 1.00 84.75 86 ALA A O 1
ATOM 694 N N . ALA A 1 87 ? -0.590 -1.510 -15.382 1.00 85.88 87 ALA A N 1
ATOM 695 C CA . ALA A 1 87 ? -1.000 -2.182 -14.157 1.00 85.88 87 ALA A CA 1
ATOM 696 C C . ALA A 1 87 ? -2.129 -1.403 -13.481 1.00 85.88 87 ALA A C 1
ATOM 698 O O . ALA A 1 87 ? -1.994 -0.213 -13.184 1.00 85.88 87 ALA A O 1
ATOM 699 N N . PHE A 1 88 ? -3.225 -2.108 -13.206 1.00 88.50 88 PHE A N 1
ATOM 700 C CA . PHE A 1 88 ? -4.372 -1.589 -12.476 1.00 88.50 88 PHE A CA 1
ATOM 701 C C . PHE A 1 88 ? -4.380 -2.186 -11.076 1.00 88.50 88 PHE A C 1
ATOM 703 O O . PHE A 1 88 ? -4.580 -3.388 -10.901 1.00 88.50 88 PHE A O 1
ATOM 710 N N . PHE A 1 89 ? -4.199 -1.338 -10.073 1.00 90.31 89 PHE A N 1
ATOM 711 C CA . PHE A 1 89 ? -4.263 -1.722 -8.670 1.00 90.31 89 PHE A CA 1
ATOM 712 C C . PHE A 1 89 ? -5.592 -1.278 -8.085 1.00 90.31 89 PHE A C 1
ATOM 714 O O . PHE A 1 89 ? -5.872 -0.084 -8.020 1.00 90.31 89 PHE A O 1
ATOM 721 N N . ALA A 1 90 ? -6.410 -2.236 -7.667 1.00 90.12 90 ALA A N 1
ATOM 722 C CA . ALA A 1 90 ? -7.688 -1.994 -7.025 1.00 90.12 90 ALA A CA 1
ATOM 723 C C . ALA A 1 90 ? -7.571 -2.285 -5.529 1.00 90.12 90 ALA A C 1
ATOM 725 O O . ALA A 1 90 ? -7.252 -3.404 -5.132 1.00 90.12 90 ALA A O 1
ATOM 726 N N . PHE A 1 91 ? -7.858 -1.287 -4.704 1.00 92.00 91 PHE A N 1
ATOM 727 C CA . PHE A 1 91 ? -7.832 -1.375 -3.251 1.00 92.00 91 PHE A CA 1
ATOM 728 C C . PHE A 1 91 ? -9.239 -1.199 -2.708 1.00 92.00 91 PHE A C 1
ATOM 730 O O . PHE A 1 91 ? -9.960 -0.284 -3.095 1.00 92.00 91 PHE A O 1
ATOM 737 N N . LYS A 1 92 ? -9.639 -2.061 -1.784 1.00 92.56 92 LYS A N 1
ATOM 738 C CA . LYS A 1 92 ? -10.918 -1.961 -1.090 1.00 92.56 92 LYS A CA 1
ATOM 739 C C . LYS A 1 92 ? -10.666 -2.136 0.394 1.00 92.56 92 LYS A C 1
ATOM 741 O O . LYS A 1 92 ? -10.085 -3.139 0.795 1.00 92.56 92 LYS A O 1
ATOM 746 N N . ALA A 1 93 ? -11.116 -1.177 1.194 1.00 92.12 93 ALA A N 1
ATOM 747 C CA . ALA A 1 93 ? -11.083 -1.290 2.643 1.00 92.12 93 ALA A CA 1
ATOM 748 C C . ALA A 1 93 ? -12.493 -1.364 3.215 1.00 92.12 93 ALA A C 1
ATOM 750 O O . ALA A 1 93 ? -13.425 -0.756 2.681 1.00 92.12 93 ALA A O 1
ATOM 751 N N . TYR A 1 94 ? -12.645 -2.110 4.298 1.00 90.69 94 TYR A N 1
ATOM 752 C CA . TYR A 1 94 ? -13.913 -2.272 4.991 1.00 90.69 94 TYR A CA 1
ATOM 753 C C . TYR A 1 94 ? -13.690 -2.515 6.477 1.00 90.69 94 TYR A C 1
ATOM 755 O O . TYR A 1 94 ? -12.603 -2.916 6.888 1.00 90.69 94 TYR A O 1
ATOM 763 N N . GLU A 1 95 ? -14.718 -2.267 7.276 1.00 88.19 95 GLU A N 1
ATOM 764 C CA . GLU A 1 95 ? -14.695 -2.534 8.709 1.00 88.19 95 GLU A CA 1
ATOM 765 C C . GLU A 1 95 ? -15.286 -3.915 9.008 1.00 88.19 95 GLU A C 1
ATOM 767 O O . GLU A 1 95 ? -16.391 -4.238 8.571 1.00 88.19 95 GLU A O 1
ATOM 772 N N . GLU A 1 96 ? -14.566 -4.723 9.778 1.00 83.19 96 GLU A N 1
ATOM 773 C CA . GLU A 1 96 ? -15.025 -6.010 10.287 1.00 83.19 96 GLU A CA 1
ATOM 774 C C . GLU A 1 96 ? -15.337 -5.880 11.785 1.00 83.19 96 GLU A C 1
ATOM 776 O O . GLU A 1 96 ? -14.468 -5.585 12.610 1.00 83.19 96 GLU A O 1
ATOM 781 N N . GLY A 1 97 ? -16.609 -6.068 12.144 1.00 74.94 97 GLY A N 1
ATOM 782 C CA . GLY A 1 97 ? -17.050 -6.064 13.536 1.00 74.94 97 GLY A CA 1
ATOM 783 C C . GLY A 1 97 ? -16.746 -7.399 14.215 1.00 74.94 97 GLY A C 1
ATOM 784 O O . GLY A 1 97 ? -17.128 -8.453 13.716 1.00 74.94 97 GLY A O 1
ATOM 785 N N . LYS A 1 98 ? -16.123 -7.364 15.397 1.00 69.06 98 LYS A N 1
ATOM 786 C CA . LYS A 1 98 ? -15.757 -8.563 16.179 1.00 69.06 98 LYS A CA 1
ATOM 787 C C . LYS A 1 98 ? -16.939 -9.243 16.882 1.00 69.06 98 LYS A C 1
ATOM 789 O O . LYS A 1 98 ? -16.760 -10.280 17.513 1.00 69.06 98 LYS A O 1
ATOM 794 N N . SER A 1 99 ? -18.141 -8.662 16.828 1.00 66.75 99 SER A N 1
ATOM 795 C CA . SER A 1 99 ? -19.328 -9.181 17.515 1.00 66.75 99 SER A CA 1
ATOM 796 C C . SER A 1 99 ? -20.606 -8.948 16.715 1.00 66.75 99 SER A C 1
ATOM 798 O O . SER A 1 99 ? -20.857 -7.844 16.234 1.00 66.75 99 SER A O 1
ATOM 800 N N . VAL A 1 100 ? -21.454 -9.980 16.664 1.00 62.31 100 VAL A N 1
ATOM 801 C CA . VAL A 1 100 ? -22.790 -9.975 16.035 1.00 62.31 100 VAL A CA 1
ATOM 802 C C . VAL A 1 100 ? -23.731 -8.948 16.686 1.00 62.31 100 VAL A C 1
ATOM 804 O O . VAL A 1 100 ? -24.675 -8.476 16.060 1.00 62.31 100 VAL A O 1
ATOM 807 N N . PHE A 1 101 ? -23.458 -8.557 17.935 1.00 60.88 101 PHE A N 1
ATOM 808 C CA . PHE A 1 101 ? -24.283 -7.626 18.710 1.00 60.88 101 PHE A CA 1
ATOM 809 C C . PHE A 1 101 ? -23.887 -6.152 18.558 1.00 60.88 101 PHE A C 1
ATOM 811 O O . PHE A 1 101 ? -24.456 -5.299 19.240 1.00 60.88 101 PHE A O 1
ATOM 818 N N . HIS A 1 102 ? -22.883 -5.813 17.746 1.00 57.38 102 HIS A N 1
ATOM 819 C CA . HIS A 1 102 ? -22.397 -4.435 17.644 1.00 57.38 102 HIS A CA 1
ATOM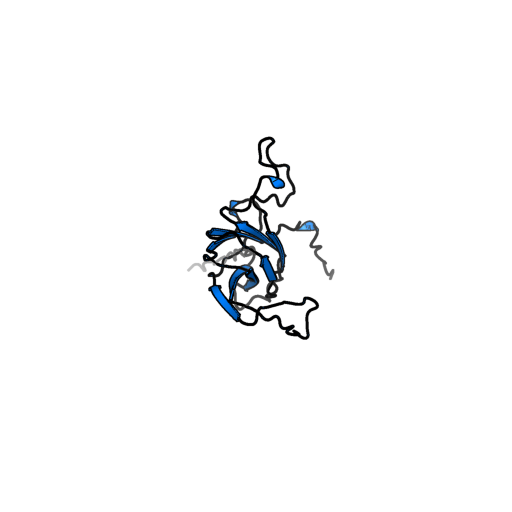 820 C C . HIS A 1 102 ? -22.777 -3.771 16.323 1.00 57.38 102 HIS A C 1
ATOM 822 O O . HIS A 1 102 ? -22.735 -4.372 15.252 1.00 57.38 102 HIS A O 1
ATOM 828 N N . ARG A 1 103 ? -23.189 -2.499 16.440 1.00 61.84 103 ARG A N 1
ATOM 829 C CA . ARG A 1 103 ? -23.564 -1.614 15.330 1.00 61.84 103 ARG A CA 1
ATOM 830 C C . ARG A 1 103 ? -22.460 -1.566 14.275 1.00 61.84 103 ARG A C 1
ATOM 832 O O . ARG A 1 103 ? -21.281 -1.627 14.610 1.00 61.84 103 ARG A O 1
ATOM 839 N N . LYS A 1 104 ? -22.883 -1.354 13.021 1.00 71.19 104 LYS A N 1
ATOM 840 C CA . LYS A 1 104 ? -22.025 -1.017 11.877 1.00 71.19 104 LYS A CA 1
ATOM 841 C C . LYS A 1 104 ? -20.911 -0.062 12.320 1.00 71.19 104 LYS A C 1
ATOM 843 O O . LYS A 1 104 ? -21.199 1.039 12.796 1.00 71.19 104 LYS A O 1
ATOM 848 N N . CYS A 1 105 ? -19.669 -0.515 12.192 1.00 79.44 105 CYS A N 1
ATOM 849 C CA . CYS A 1 105 ? -18.486 0.270 12.506 1.00 79.44 105 CYS A CA 1
ATOM 850 C C . CYS A 1 105 ? -18.463 1.539 11.645 1.00 79.44 105 CYS A C 1
ATOM 852 O O . CYS A 1 105 ? -18.901 1.534 10.491 1.00 79.44 105 CYS A O 1
ATOM 854 N N . LYS A 1 106 ? -17.984 2.644 12.220 1.00 85.56 106 LYS A N 1
ATOM 855 C CA . LYS A 1 106 ? -17.802 3.879 11.457 1.00 85.56 106 LYS A CA 1
ATOM 856 C C . LYS A 1 106 ? -16.620 3.688 10.500 1.00 85.56 106 LYS A C 1
ATOM 858 O O . LYS A 1 106 ? -15.580 3.228 10.964 1.00 85.56 106 LYS A O 1
ATOM 863 N N . PRO A 1 107 ? -16.749 4.061 9.215 1.00 89.75 107 PRO A N 1
ATOM 864 C CA . PRO A 1 107 ? -15.617 4.056 8.303 1.00 89.75 107 PRO A CA 1
ATOM 865 C C . PRO A 1 107 ? -14.479 4.930 8.833 1.00 89.75 107 PRO A C 1
ATOM 867 O O . PRO A 1 107 ? -14.699 6.063 9.261 1.00 89.75 107 PRO A O 1
ATOM 870 N N . GLN A 1 108 ? -13.271 4.395 8.776 1.00 90.56 108 GLN A N 1
ATOM 871 C CA . GLN A 1 108 ? -12.029 5.043 9.159 1.00 90.56 108 GLN A CA 1
ATOM 872 C C . GLN A 1 108 ? -11.273 5.496 7.911 1.00 90.56 108 GLN A C 1
ATOM 874 O O . GLN A 1 108 ? -11.390 4.901 6.837 1.00 90.56 108 GLN A O 1
ATOM 879 N N . ASN A 1 109 ? -10.496 6.566 8.056 1.00 92.62 109 ASN A N 1
ATOM 880 C CA . ASN A 1 109 ? -9.623 7.055 6.997 1.00 92.62 109 ASN A CA 1
ATOM 881 C C . ASN A 1 109 ? -8.384 6.154 6.900 1.00 92.62 109 ASN A C 1
ATOM 883 O O . ASN A 1 109 ? -7.735 5.857 7.904 1.00 92.62 109 ASN A O 1
ATOM 887 N N . VAL A 1 110 ? -8.075 5.722 5.686 1.00 93.44 110 VAL A N 1
ATOM 888 C CA . VAL A 1 110 ? -6.994 4.809 5.332 1.00 93.44 110 VAL A CA 1
ATOM 889 C C . VAL A 1 110 ? -6.045 5.534 4.392 1.00 93.44 110 VAL A C 1
ATOM 891 O O . VAL A 1 110 ? -6.466 6.018 3.339 1.00 93.44 110 VAL A O 1
ATOM 894 N N . ASP A 1 111 ? -4.769 5.539 4.759 1.00 94.44 111 ASP A N 1
ATOM 895 C CA . ASP A 1 111 ? -3.679 5.982 3.899 1.00 94.44 111 ASP A CA 1
ATOM 896 C C . ASP A 1 111 ? -2.958 4.767 3.334 1.00 94.44 111 ASP A C 1
ATOM 898 O O . ASP A 1 111 ? -2.649 3.809 4.049 1.00 94.44 111 ASP A O 1
ATOM 902 N N . LEU A 1 112 ? -2.699 4.814 2.031 1.00 94.81 112 LEU A N 1
ATOM 903 C CA . LEU A 1 112 ? -2.012 3.769 1.297 1.00 94.81 112 LEU A CA 1
ATOM 904 C C . LEU A 1 112 ? -0.905 4.368 0.440 1.00 94.81 112 LEU A C 1
ATOM 906 O O . LEU A 1 112 ? -1.138 5.304 -0.321 1.00 94.81 112 LEU A O 1
ATOM 910 N N . HIS A 1 113 ? 0.285 3.780 0.511 1.00 95.25 113 HIS A N 1
ATOM 911 C CA . HIS A 1 113 ? 1.427 4.167 -0.310 1.00 95.25 113 HIS A CA 1
ATOM 912 C C . HIS A 1 113 ? 1.981 2.953 -1.038 1.00 95.25 113 HIS A C 1
ATOM 914 O O . HIS A 1 113 ? 2.254 1.932 -0.416 1.00 95.25 113 HIS A O 1
ATOM 920 N N . LEU A 1 114 ? 2.182 3.076 -2.344 1.00 94.94 114 LEU A N 1
ATOM 921 C CA . LEU A 1 114 ? 2.645 2.022 -3.232 1.00 94.94 114 LEU A CA 1
ATOM 922 C C . LEU A 1 114 ? 3.971 2.409 -3.892 1.00 94.94 114 LEU A C 1
ATOM 924 O O . LEU A 1 114 ? 4.116 3.524 -4.400 1.00 94.94 114 LEU A O 1
ATOM 928 N N . LYS A 1 115 ? 4.929 1.477 -3.920 1.00 95.19 115 LYS A N 1
ATOM 929 C CA . LYS A 1 115 ? 6.251 1.681 -4.522 1.00 95.19 115 LYS A CA 1
ATOM 930 C C . LYS A 1 115 ? 6.798 0.402 -5.165 1.00 95.19 115 LYS A C 1
ATOM 932 O O . LYS A 1 115 ? 6.610 -0.697 -4.648 1.00 95.19 115 LYS A O 1
ATOM 937 N N . ALA A 1 116 ? 7.521 0.567 -6.271 1.00 95.00 116 ALA A N 1
ATOM 938 C CA . ALA A 1 116 ? 8.252 -0.509 -6.934 1.00 95.00 116 ALA A CA 1
ATOM 939 C C . ALA A 1 116 ? 9.587 -0.834 -6.234 1.00 95.00 116 ALA A C 1
ATOM 941 O O . ALA A 1 116 ? 10.298 0.052 -5.750 1.00 95.00 116 ALA A O 1
ATOM 942 N N . GLY A 1 117 ? 9.939 -2.117 -6.200 1.00 93.81 117 GLY A N 1
ATOM 943 C CA . GLY A 1 117 ? 11.232 -2.680 -5.798 1.00 93.81 117 GLY A CA 1
ATOM 944 C C . GLY A 1 117 ? 11.560 -2.640 -4.303 1.00 93.81 117 GLY A C 1
ATOM 945 O O . GLY A 1 117 ? 12.446 -3.357 -3.853 1.00 93.81 117 GLY A O 1
ATOM 946 N N . SER A 1 118 ? 10.880 -1.812 -3.510 1.00 92.75 118 SER A N 1
ATOM 947 C CA . SER A 1 118 ? 11.158 -1.657 -2.075 1.00 92.75 118 SER A CA 1
ATOM 948 C C . SER A 1 118 ? 9.977 -1.048 -1.328 1.00 92.75 118 SER A C 1
ATOM 950 O O . SER A 1 118 ? 9.087 -0.454 -1.939 1.00 92.75 118 SER A O 1
ATOM 952 N N . TYR A 1 119 ? 10.005 -1.132 0.003 1.00 92.62 119 TYR A N 1
ATOM 953 C CA . TYR A 1 119 ? 9.013 -0.478 0.849 1.00 92.62 119 TYR A CA 1
ATOM 954 C C . TYR A 1 119 ? 9.038 1.054 0.674 1.00 92.62 119 TYR A C 1
ATOM 956 O O . TYR A 1 119 ? 10.116 1.663 0.586 1.00 92.62 119 TYR A O 1
ATOM 964 N N . PRO A 1 120 ? 7.868 1.712 0.617 1.00 91.56 120 PRO A N 1
ATOM 965 C CA . PRO A 1 120 ? 7.785 3.164 0.626 1.00 91.56 120 PRO A CA 1
ATOM 966 C C . PRO A 1 120 ? 8.258 3.719 1.971 1.00 91.56 120 PRO A C 1
ATOM 968 O O . PRO A 1 120 ? 7.887 3.241 3.044 1.00 91.56 120 PRO A O 1
ATOM 971 N N . VAL A 1 121 ? 9.075 4.767 1.892 1.00 88.62 121 VAL A N 1
ATOM 972 C CA . VAL A 1 121 ? 9.432 5.578 3.055 1.00 88.62 121 VAL A CA 1
ATOM 973 C C . VAL A 1 121 ? 8.362 6.652 3.199 1.00 88.62 121 VAL A C 1
ATOM 975 O O . VAL A 1 121 ? 8.181 7.460 2.288 1.00 88.62 121 VAL A O 1
ATOM 978 N N . ILE A 1 122 ? 7.662 6.633 4.329 1.00 86.50 122 ILE A N 1
ATOM 979 C CA . ILE A 1 122 ? 6.520 7.501 4.629 1.00 86.50 122 ILE A CA 1
ATOM 980 C C . ILE A 1 122 ? 6.869 8.454 5.775 1.00 86.50 122 ILE A C 1
ATOM 982 O O . ILE A 1 122 ? 7.640 8.105 6.666 1.00 86.50 122 ILE A O 1
ATOM 986 N N . SER A 1 123 ? 6.296 9.656 5.747 1.00 82.94 123 SER A N 1
ATOM 987 C CA . SER A 1 123 ? 6.367 10.631 6.842 1.00 82.94 123 SER A CA 1
ATOM 988 C C . SER A 1 123 ? 4.971 11.228 7.047 1.00 82.94 123 SER A C 1
ATOM 990 O O . SER A 1 123 ? 4.692 12.307 6.525 1.00 82.94 123 SER A O 1
ATOM 992 N N . PRO A 1 124 ? 4.054 10.511 7.731 1.00 79.19 124 PRO A N 1
ATOM 993 C CA . PRO A 1 124 ? 2.663 10.958 7.879 1.00 79.19 124 PRO A CA 1
ATOM 994 C C . PRO A 1 124 ? 2.530 12.304 8.603 1.00 79.19 124 PRO A C 1
ATOM 996 O O . PRO A 1 124 ? 1.629 13.080 8.311 1.00 79.19 124 PRO A O 1
ATOM 999 N N . GLU A 1 125 ? 3.463 12.612 9.506 1.00 76.31 125 GLU A N 1
ATOM 1000 C CA . GLU A 1 125 ? 3.517 13.877 10.253 1.00 76.31 125 GLU A CA 1
ATOM 1001 C C . GLU A 1 125 ? 4.292 14.986 9.519 1.00 76.31 125 GLU A C 1
ATOM 1003 O O . GLU A 1 125 ? 4.529 16.056 10.076 1.00 76.31 125 GLU A O 1
ATOM 1008 N N . ASN A 1 126 ? 4.714 14.739 8.273 1.00 78.00 126 ASN A N 1
ATOM 1009 C CA . ASN A 1 126 ? 5.527 15.653 7.470 1.00 78.00 126 ASN A CA 1
ATOM 1010 C C . ASN A 1 126 ? 6.808 16.131 8.188 1.00 78.00 126 ASN A C 1
ATOM 1012 O O . ASN A 1 126 ? 7.261 17.265 8.019 1.00 78.00 126 ASN A O 1
ATOM 1016 N N . ILE A 1 127 ? 7.406 15.256 9.001 1.00 79.06 127 ILE A N 1
ATOM 1017 C CA . ILE A 1 127 ? 8.706 15.511 9.618 1.00 79.06 127 ILE A CA 1
ATOM 1018 C C . ILE A 1 127 ? 9.817 15.415 8.569 1.00 79.06 127 ILE A C 1
ATOM 1020 O O . ILE A 1 127 ? 9.758 14.592 7.648 1.00 79.06 127 ILE A O 1
ATOM 1024 N N . ALA A 1 128 ? 10.837 16.260 8.719 1.00 82.00 128 ALA A N 1
ATOM 1025 C CA . ALA A 1 128 ? 11.974 16.299 7.811 1.00 82.00 128 ALA A CA 1
ATOM 1026 C C . ALA A 1 128 ? 12.770 14.987 7.864 1.00 82.00 128 ALA A C 1
ATOM 1028 O O . ALA A 1 128 ? 13.116 14.489 8.937 1.00 82.00 128 ALA A O 1
ATOM 1029 N N . PHE A 1 129 ? 13.099 14.449 6.689 1.00 84.44 129 PHE A N 1
ATOM 1030 C CA . PHE A 1 129 ? 14.005 13.311 6.590 1.00 84.44 129 PHE A CA 1
ATOM 1031 C C . PHE A 1 129 ? 15.437 13.706 7.002 1.00 84.44 129 PHE A C 1
ATOM 1033 O O . PHE A 1 129 ? 15.805 14.882 6.915 1.00 84.44 129 PHE A O 1
ATOM 1040 N N . PRO A 1 130 ? 16.273 12.743 7.438 1.00 86.31 130 PRO A N 1
ATOM 1041 C CA . PRO A 1 130 ? 17.676 12.999 7.762 1.00 86.31 130 PRO A CA 1
ATOM 1042 C C . PRO A 1 130 ? 18.423 13.716 6.626 1.00 86.31 130 PRO A C 1
ATOM 1044 O O . PRO A 1 130 ? 18.155 13.466 5.455 1.00 86.31 130 PRO A O 1
ATOM 1047 N N . LYS A 1 131 ? 19.411 14.562 6.956 1.00 83.12 131 LYS A N 1
ATOM 1048 C CA . LYS A 1 131 ? 20.123 15.429 5.985 1.00 83.12 131 LYS A CA 1
ATOM 1049 C C . LYS A 1 131 ? 20.743 14.691 4.790 1.00 83.12 131 LYS A C 1
ATOM 1051 O O . LYS A 1 131 ? 20.842 15.266 3.715 1.00 83.12 131 LYS A O 1
ATOM 1056 N N . ASN A 1 132 ? 21.141 13.435 4.981 1.00 85.19 132 ASN A N 1
ATOM 1057 C CA . ASN A 1 132 ? 21.774 12.604 3.950 1.00 85.19 132 ASN A CA 1
ATOM 1058 C C . ASN A 1 132 ? 20.783 11.635 3.284 1.00 85.19 132 ASN A C 1
ATOM 1060 O O . ASN A 1 132 ? 21.189 10.664 2.648 1.00 85.19 132 ASN A O 1
ATOM 1064 N N . PHE A 1 133 ? 19.482 11.841 3.483 1.00 85.56 133 PHE A N 1
ATOM 1065 C CA . PHE A 1 133 ? 18.455 11.046 2.834 1.00 85.56 133 PHE A CA 1
ATOM 1066 C C . PHE A 1 133 ? 18.286 11.491 1.379 1.00 85.56 133 PHE A C 1
ATOM 1068 O O . PHE A 1 133 ? 18.305 12.685 1.081 1.00 85.56 133 PHE A O 1
ATOM 1075 N N . LEU A 1 134 ? 18.117 10.524 0.474 1.00 86.06 134 LEU A N 1
ATOM 1076 C CA . LEU A 1 134 ? 17.949 10.795 -0.954 1.00 86.06 134 LEU A CA 1
ATOM 1077 C C . LEU A 1 134 ? 16.745 11.712 -1.196 1.00 86.06 134 LEU A C 1
ATOM 1079 O O . LEU A 1 134 ? 15.674 11.524 -0.602 1.00 86.06 134 LEU A O 1
ATOM 1083 N N . SER A 1 135 ? 16.903 12.677 -2.105 1.00 82.25 135 SER A N 1
ATOM 1084 C CA . SER A 1 135 ? 15.810 13.576 -2.476 1.00 82.25 135 SER A CA 1
ATOM 1085 C C . SER A 1 135 ? 14.645 12.795 -3.099 1.00 82.25 135 SER A C 1
ATOM 1087 O O . SER A 1 135 ? 14.771 11.622 -3.457 1.00 82.25 135 SER A O 1
ATOM 1089 N N . ALA A 1 136 ? 13.459 13.403 -3.185 1.00 79.62 136 ALA A N 1
ATOM 1090 C CA . ALA A 1 136 ? 12.307 12.746 -3.810 1.00 79.62 136 ALA A CA 1
ATOM 1091 C C . ALA A 1 136 ? 12.589 12.337 -5.267 1.00 79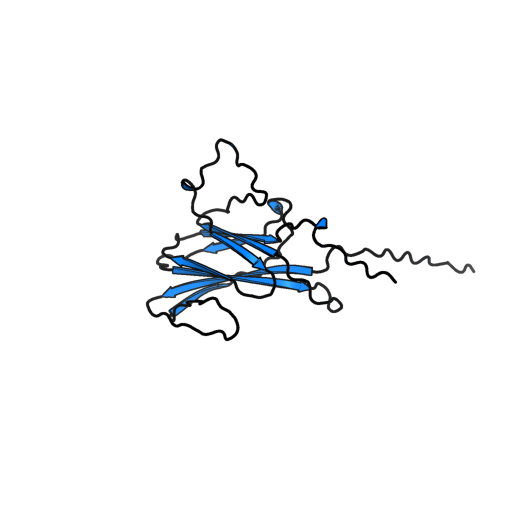.62 136 ALA A C 1
ATOM 1093 O O . ALA A 1 136 ? 12.229 11.229 -5.649 1.00 79.62 136 ALA A O 1
ATOM 1094 N N . ASP A 1 137 ? 13.312 13.168 -6.019 1.00 82.06 137 ASP A N 1
ATOM 1095 C CA . ASP A 1 137 ? 13.613 12.940 -7.440 1.00 82.06 137 ASP A CA 1
ATOM 1096 C C . ASP A 1 137 ? 14.644 11.828 -7.673 1.00 82.06 137 ASP A C 1
ATOM 1098 O O . ASP A 1 137 ? 14.663 11.192 -8.722 1.00 82.06 137 ASP A O 1
ATOM 1102 N N . GLN A 1 138 ? 15.498 11.565 -6.682 1.00 85.06 138 GLN A N 1
ATOM 1103 C CA . GLN A 1 138 ? 16.476 10.474 -6.720 1.00 85.06 138 GLN A CA 1
ATOM 1104 C C . GLN A 1 138 ? 15.874 9.119 -6.327 1.00 85.06 138 GLN A C 1
ATOM 1106 O O . GLN A 1 138 ? 16.548 8.091 -6.403 1.00 85.06 138 GLN A O 1
ATOM 1111 N N . ARG A 1 139 ? 14.623 9.101 -5.856 1.00 86.31 139 ARG A N 1
ATOM 1112 C CA . ARG A 1 139 ? 13.935 7.899 -5.386 1.00 86.31 139 ARG A CA 1
ATOM 1113 C C . ARG A 1 139 ? 12.888 7.463 -6.402 1.00 86.31 139 ARG A C 1
ATOM 1115 O O . ARG A 1 139 ? 12.285 8.272 -7.096 1.00 86.31 139 ARG A O 1
ATOM 1122 N N . SER A 1 140 ? 12.612 6.161 -6.442 1.00 87.94 140 SER A N 1
ATOM 1123 C CA . SER A 1 140 ? 11.476 5.641 -7.204 1.00 87.94 140 SER A CA 1
ATOM 1124 C C . SER A 1 140 ? 10.175 6.286 -6.723 1.00 87.94 140 SER A C 1
ATOM 1126 O O . SER A 1 140 ? 9.953 6.420 -5.514 1.00 87.94 140 SER A O 1
ATOM 1128 N N . LYS A 1 141 ? 9.315 6.648 -7.679 1.00 91.38 141 LYS A N 1
ATOM 1129 C CA . LYS A 1 141 ? 8.028 7.301 -7.433 1.00 91.38 141 LYS A CA 1
ATOM 1130 C C . LYS A 1 141 ? 7.168 6.493 -6.456 1.00 91.38 141 LYS A C 1
ATOM 1132 O O . LYS A 1 141 ? 7.027 5.278 -6.598 1.00 91.38 141 LYS A O 1
ATOM 1137 N N . ILE A 1 142 ? 6.588 7.191 -5.482 1.00 93.06 142 ILE A N 1
ATOM 1138 C CA . ILE A 1 142 ? 5.620 6.637 -4.531 1.00 93.06 142 ILE A CA 1
ATOM 1139 C C . ILE A 1 142 ? 4.231 7.118 -4.947 1.00 93.06 142 ILE A C 1
ATOM 1141 O O . ILE A 1 142 ? 3.998 8.320 -5.072 1.00 93.06 142 ILE A O 1
ATOM 1145 N N . TYR A 1 143 ? 3.311 6.184 -5.154 1.00 93.31 143 TYR A N 1
ATOM 1146 C CA . TYR A 1 143 ? 1.913 6.465 -5.471 1.00 93.31 143 TYR A CA 1
ATOM 1147 C C . TYR A 1 143 ? 1.112 6.403 -4.178 1.00 93.31 143 TYR A C 1
ATOM 1149 O O . TYR A 1 143 ? 1.203 5.412 -3.461 1.00 93.31 143 TYR A O 1
ATOM 1157 N N . SER A 1 144 ? 0.361 7.454 -3.855 1.00 92.94 144 SER A N 1
ATOM 1158 C CA . SER A 1 144 ? -0.366 7.539 -2.584 1.00 92.94 144 SER A CA 1
ATOM 1159 C C . SER A 1 144 ? -1.863 7.681 -2.825 1.00 92.94 144 SER A C 1
ATOM 1161 O O . SER A 1 144 ? -2.273 8.401 -3.734 1.00 92.94 144 SER A O 1
ATOM 1163 N N . LEU A 1 145 ? -2.663 7.005 -2.007 1.00 92.00 145 LEU A N 1
ATOM 1164 C CA . LEU A 1 145 ? -4.116 7.098 -1.977 1.00 92.00 145 LEU A CA 1
ATOM 1165 C C . LEU A 1 145 ? -4.580 7.348 -0.546 1.00 92.00 145 LEU A C 1
ATOM 1167 O O . LEU A 1 145 ? -4.093 6.702 0.378 1.00 92.00 145 LEU A O 1
ATOM 1171 N N . GLN A 1 146 ? -5.571 8.221 -0.394 1.00 93.25 146 GLN A N 1
ATOM 1172 C CA . GLN A 1 146 ? -6.287 8.422 0.864 1.00 93.25 146 GLN A CA 1
ATOM 1173 C C . GLN A 1 146 ? -7.764 8.138 0.620 1.00 93.25 146 GLN A C 1
ATOM 1175 O O . GLN A 1 146 ? -8.368 8.701 -0.296 1.00 93.25 146 GLN A O 1
ATOM 1180 N N . PHE A 1 147 ? -8.345 7.227 1.392 1.00 93.25 147 PHE A N 1
ATOM 1181 C CA . PHE A 1 147 ? -9.734 6.805 1.218 1.00 93.25 147 PHE A CA 1
ATOM 1182 C C . PHE A 1 147 ? -10.333 6.304 2.530 1.00 93.25 147 PHE A C 1
ATOM 1184 O O . PHE A 1 147 ? -9.693 6.363 3.569 1.00 93.25 147 PHE A O 1
ATOM 1191 N N . GLN A 1 148 ? -11.585 5.848 2.511 1.00 92.00 148 GLN A N 1
ATOM 1192 C CA . GLN A 1 148 ? -12.268 5.349 3.707 1.00 92.00 148 GLN A CA 1
ATOM 1193 C C . GLN A 1 148 ? -12.531 3.849 3.624 1.00 92.00 148 GLN A C 1
ATOM 1195 O O . GLN A 1 148 ? -12.781 3.322 2.540 1.00 92.00 148 GLN A O 1
ATOM 1200 N N . SER A 1 149 ? -12.589 3.179 4.774 1.00 91.12 149 SER A N 1
ATOM 1201 C CA . SER A 1 149 ? -13.035 1.784 4.922 1.00 91.12 149 SER A CA 1
ATOM 1202 C C . SER A 1 149 ? -14.559 1.621 4.761 1.00 91.12 149 SER A C 1
ATOM 1204 O O . SER A 1 149 ? -15.238 0.944 5.528 1.00 91.12 149 SER A O 1
ATOM 1206 N N . ASN A 1 150 ? -15.120 2.261 3.735 1.00 90.00 150 ASN A N 1
ATOM 1207 C CA . ASN A 1 150 ? -16.547 2.288 3.414 1.00 90.00 150 ASN A CA 1
ATOM 1208 C C . ASN A 1 150 ? -16.916 1.327 2.272 1.00 90.00 150 ASN A C 1
ATOM 1210 O O . ASN A 1 150 ? -17.895 1.560 1.564 1.00 90.00 150 ASN A O 1
ATOM 1214 N N . GLU A 1 151 ? -16.096 0.297 2.048 1.00 88.75 151 GLU A N 1
ATOM 1215 C CA . GLU A 1 151 ? -16.249 -0.715 0.998 1.00 88.75 151 GLU A CA 1
ATOM 1216 C C . GLU A 1 151 ? -16.156 -0.192 -0.446 1.00 88.75 151 GLU A C 1
ATOM 1218 O O . GLU A 1 151 ? -16.285 -0.975 -1.394 1.00 88.75 151 GLU A O 1
ATOM 1223 N N . LYS A 1 152 ? -15.890 1.104 -0.654 1.00 88.88 152 LYS A N 1
ATOM 1224 C CA . LYS A 1 152 ? -15.701 1.660 -1.995 1.00 88.88 152 LYS A CA 1
ATOM 1225 C C . LYS A 1 152 ? -14.312 1.310 -2.510 1.00 88.88 152 LYS A C 1
ATOM 1227 O O . LYS A 1 152 ? -13.303 1.652 -1.898 1.00 88.88 152 LYS A O 1
ATOM 1232 N N . GLN A 1 153 ? -14.278 0.680 -3.676 1.00 86.44 153 GLN A N 1
ATOM 1233 C CA . GLN A 1 153 ? -13.036 0.364 -4.362 1.00 86.44 153 GLN A CA 1
ATOM 1234 C C . GLN A 1 153 ? -12.357 1.643 -4.869 1.00 86.44 153 GLN A C 1
ATOM 1236 O O . GLN A 1 153 ? -13.016 2.530 -5.412 1.00 86.44 153 GLN A O 1
ATOM 1241 N N . GLN A 1 154 ? -11.050 1.728 -4.657 1.00 88.06 154 GLN A N 1
ATOM 1242 C CA . GLN A 1 154 ? -10.157 2.765 -5.156 1.00 88.06 154 GLN A CA 1
ATOM 1243 C C . GLN A 1 154 ? -9.179 2.156 -6.142 1.00 88.06 154 GLN A C 1
ATOM 1245 O O . GLN A 1 154 ? -8.817 0.987 -6.015 1.00 88.06 154 GLN A O 1
ATOM 1250 N N . HIS A 1 155 ? -8.738 2.951 -7.108 1.00 84.56 155 HIS A N 1
ATOM 1251 C CA . HIS A 1 155 ? -7.948 2.454 -8.221 1.00 84.56 155 HIS A CA 1
ATOM 1252 C C . HIS A 1 155 ? -6.713 3.312 -8.471 1.00 84.56 155 HIS A C 1
ATOM 1254 O O . HIS A 1 155 ? -6.776 4.537 -8.398 1.00 84.56 155 HIS A O 1
ATOM 1260 N N . LEU A 1 156 ? -5.605 2.655 -8.809 1.00 87.69 156 LEU A N 1
ATOM 1261 C CA . LEU A 1 156 ? -4.414 3.273 -9.379 1.00 87.69 156 LEU A CA 1
ATOM 1262 C C . LEU A 1 156 ? -4.121 2.624 -10.724 1.00 87.69 156 LEU A C 1
ATOM 1264 O O . LEU A 1 156 ? -3.924 1.411 -10.795 1.00 87.69 156 LEU A O 1
ATOM 1268 N N . LEU A 1 157 ? -4.067 3.448 -11.765 1.00 87.06 157 LEU A N 1
ATOM 1269 C CA . LEU A 1 157 ? -3.562 3.069 -13.075 1.00 87.06 157 LEU A CA 1
ATOM 1270 C C . LEU A 1 157 ? -2.116 3.544 -13.194 1.00 87.06 157 LEU A C 1
ATOM 1272 O O . LEU A 1 157 ? -1.829 4.732 -13.035 1.00 87.06 157 LEU A O 1
ATOM 1276 N N . ILE A 1 158 ? -1.212 2.606 -13.455 1.00 88.25 158 ILE A N 1
ATOM 1277 C CA . ILE A 1 158 ? 0.195 2.889 -13.716 1.00 88.25 158 ILE A CA 1
ATOM 1278 C C . ILE A 1 158 ? 0.538 2.363 -15.104 1.00 88.25 158 ILE A C 1
ATOM 1280 O O . ILE A 1 158 ? 0.585 1.153 -15.330 1.00 88.25 158 ILE A O 1
ATOM 1284 N N . GLU A 1 159 ? 0.788 3.289 -16.021 1.00 87.56 159 GLU A N 1
ATOM 1285 C CA . GLU A 1 159 ? 1.310 2.993 -17.352 1.00 87.56 159 GLU A CA 1
ATOM 1286 C C . GLU A 1 159 ? 2.811 2.702 -17.285 1.00 87.56 159 GLU A C 1
ATOM 1288 O O . GLU A 1 159 ? 3.539 3.331 -16.512 1.00 87.56 159 GLU A O 1
ATOM 1293 N N . SER A 1 160 ? 3.267 1.753 -18.103 1.00 87.50 160 SER A N 1
ATOM 1294 C CA . SER A 1 160 ? 4.654 1.269 -18.142 1.00 87.50 160 SER A CA 1
ATOM 1295 C C . SER A 1 160 ? 5.226 0.990 -16.739 1.00 87.50 160 SER A C 1
ATOM 1297 O O . SER A 1 160 ? 6.228 1.595 -16.340 1.00 87.50 160 SER A O 1
ATOM 1299 N N . PRO A 1 161 ? 4.573 0.124 -15.938 1.00 90.06 161 PRO A N 1
ATOM 1300 C CA . PRO A 1 161 ? 5.014 -0.164 -14.581 1.00 90.06 161 PRO A CA 1
ATOM 1301 C C . PRO A 1 161 ? 6.389 -0.842 -14.581 1.00 90.06 161 PRO A C 1
ATOM 1303 O O . PRO A 1 161 ? 6.744 -1.597 -15.483 1.00 90.06 161 PRO A O 1
ATOM 1306 N N . HIS A 1 162 ? 7.151 -0.624 -13.510 1.00 91.81 162 HIS A N 1
ATOM 1307 C CA . HIS A 1 162 ? 8.358 -1.402 -13.255 1.00 91.81 162 HIS A CA 1
ATOM 1308 C C . HIS A 1 162 ? 8.002 -2.888 -13.121 1.00 91.81 162 HIS A C 1
ATOM 1310 O O . HIS A 1 162 ? 7.060 -3.248 -12.416 1.00 91.81 162 HIS A O 1
ATOM 1316 N N . ILE A 1 163 ? 8.771 -3.748 -13.779 1.00 92.00 163 ILE A N 1
ATOM 1317 C CA . ILE A 1 163 ? 8.611 -5.201 -13.693 1.00 92.00 163 ILE A CA 1
ATOM 1318 C C . ILE A 1 163 ? 9.181 -5.686 -12.354 1.00 92.00 163 ILE A C 1
ATOM 1320 O O . ILE A 1 163 ? 10.172 -5.144 -11.862 1.00 92.00 163 ILE A O 1
ATOM 1324 N N . GLY A 1 164 ? 8.587 -6.731 -11.777 1.00 92.81 164 GLY A N 1
ATOM 1325 C CA . GLY A 1 164 ? 9.096 -7.364 -10.562 1.00 92.81 164 GLY A CA 1
ATOM 1326 C C . GLY A 1 164 ? 8.325 -6.969 -9.310 1.00 92.81 164 GLY A C 1
ATOM 1327 O O . GLY A 1 164 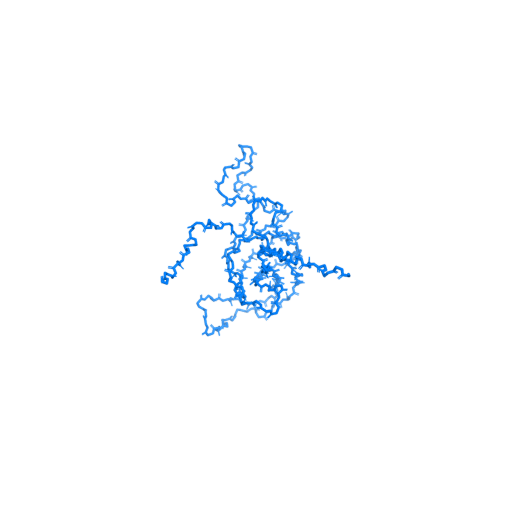? 7.106 -6.830 -9.350 1.00 92.81 164 GLY A O 1
ATOM 1328 N N . ASP A 1 165 ? 9.018 -6.881 -8.178 1.00 94.94 165 ASP A N 1
ATOM 1329 C CA . ASP A 1 165 ? 8.382 -6.740 -6.868 1.00 94.94 165 ASP A CA 1
ATOM 1330 C C . ASP A 1 165 ? 7.860 -5.328 -6.618 1.00 94.94 165 ASP A C 1
ATOM 1332 O O . ASP A 1 165 ? 8.515 -4.332 -6.916 1.00 94.94 165 ASP A O 1
ATOM 1336 N N . TRP A 1 166 ? 6.689 -5.250 -6.007 1.00 94.56 166 TRP A N 1
ATOM 1337 C CA . TRP A 1 166 ? 6.049 -4.021 -5.576 1.00 94.56 166 TRP A CA 1
ATOM 1338 C C . TRP A 1 166 ? 5.507 -4.192 -4.170 1.00 94.56 166 TRP A C 1
ATOM 1340 O O . TRP A 1 166 ? 5.043 -5.265 -3.778 1.00 94.56 166 TRP A O 1
ATOM 1350 N N . TYR A 1 167 ? 5.554 -3.096 -3.427 1.00 95.19 167 TYR A N 1
ATOM 1351 C CA . TYR A 1 167 ? 5.169 -3.067 -2.033 1.00 95.19 167 TYR A CA 1
ATOM 1352 C C . TYR A 1 167 ? 4.208 -1.914 -1.797 1.00 95.19 167 TYR A C 1
ATOM 1354 O O . TYR A 1 167 ? 4.535 -0.753 -2.063 1.00 95.19 167 TYR A O 1
ATOM 1362 N N . ALA A 1 168 ? 3.026 -2.238 -1.283 1.00 94.88 168 ALA A N 1
ATOM 1363 C CA . ALA A 1 168 ? 2.113 -1.260 -0.723 1.00 94.88 168 ALA A CA 1
ATOM 1364 C C . ALA A 1 168 ? 2.151 -1.327 0.803 1.00 94.88 168 ALA A C 1
ATOM 1366 O O . ALA A 1 168 ? 2.259 -2.400 1.390 1.00 94.88 168 ALA A O 1
ATOM 1367 N N . VAL A 1 169 ? 2.056 -0.172 1.448 1.00 95.44 169 VAL A N 1
ATOM 1368 C CA . VAL A 1 169 ? 1.827 -0.063 2.888 1.00 95.44 169 VAL A CA 1
ATOM 1369 C C . VAL A 1 169 ? 0.506 0.644 3.099 1.00 95.44 169 VAL A C 1
ATOM 1371 O O . VAL A 1 169 ? 0.223 1.624 2.411 1.00 95.44 169 VAL A O 1
ATOM 1374 N N . ALA A 1 170 ? -0.298 0.141 4.024 1.00 95.31 170 ALA A N 1
ATOM 1375 C CA . ALA A 1 170 ? -1.591 0.709 4.361 1.00 95.31 170 ALA A CA 1
ATOM 1376 C C . ALA A 1 170 ? -1.754 0.804 5.878 1.00 95.31 170 ALA A C 1
ATOM 1378 O O . ALA A 1 170 ? -1.302 -0.077 6.611 1.00 95.31 170 ALA A O 1
ATOM 1379 N N . PHE A 1 171 ? -2.398 1.866 6.352 1.00 94.31 171 PHE A N 1
ATOM 1380 C CA . PHE A 1 171 ? -2.678 2.084 7.771 1.00 94.31 171 PHE A CA 1
ATOM 1381 C C . PHE A 1 171 ? -3.878 3.015 7.950 1.00 94.31 171 PHE A C 1
ATOM 1383 O O . PHE A 1 171 ? -4.236 3.773 7.049 1.00 94.31 171 PHE A O 1
ATOM 1390 N N . ILE A 1 172 ? -4.503 2.970 9.127 1.00 92.88 172 ILE A N 1
ATOM 1391 C CA . ILE A 1 172 ? -5.523 3.950 9.506 1.00 92.88 172 ILE A CA 1
ATOM 1392 C C . ILE A 1 172 ? -4.804 5.244 9.892 1.00 92.88 172 ILE A C 1
ATOM 1394 O O . ILE A 1 172 ? -3.936 5.243 10.774 1.00 92.88 172 ILE A O 1
ATOM 1398 N N . THR A 1 173 ? -5.170 6.354 9.254 1.00 88.19 173 THR A N 1
ATOM 1399 C CA . THR A 1 173 ? -4.588 7.663 9.566 1.00 88.19 173 THR A CA 1
ATOM 1400 C C . THR A 1 173 ? -4.916 8.057 10.993 1.00 88.19 173 THR A C 1
ATOM 1402 O O . THR A 1 173 ? -6.067 7.942 11.428 1.00 88.19 173 THR A O 1
ATOM 1405 N N . TRP A 1 174 ? -3.932 8.574 11.722 1.00 72.12 174 TRP A N 1
ATOM 1406 C CA . TRP A 1 174 ? -4.211 9.153 13.023 1.00 72.12 174 TRP A CA 1
ATOM 1407 C C . TRP A 1 174 ? -4.941 10.487 12.845 1.00 72.12 174 TRP A C 1
ATOM 1409 O O . TRP A 1 174 ? -4.376 11.462 12.361 1.00 72.12 174 TRP A O 1
ATOM 1419 N N . THR A 1 175 ? -6.211 10.533 13.236 1.00 63.78 175 THR A N 1
ATOM 1420 C CA . THR A 1 175 ? -6.924 11.782 13.505 1.00 63.78 175 THR A CA 1
ATOM 1421 C C . THR A 1 175 ? -6.905 12.062 15.004 1.00 63.78 175 THR A C 1
ATOM 1423 O O . THR A 1 175 ? -6.997 11.138 15.829 1.00 63.78 175 THR A O 1
ATOM 1426 N N . ASP A 1 176 ? -6.747 13.343 15.339 1.00 55.88 176 ASP A N 1
ATOM 1427 C CA . ASP A 1 176 ? -6.781 13.854 16.706 1.00 55.88 176 ASP A CA 1
ATOM 1428 C C . ASP A 1 176 ? -8.162 13.577 17.329 1.00 55.88 176 ASP A C 1
ATOM 1430 O O . ASP A 1 176 ? -9.159 14.131 16.850 1.00 55.88 176 ASP A O 1
ATOM 1434 N N . PRO A 1 177 ? -8.242 12.752 18.392 1.00 55.34 177 PRO A N 1
ATOM 1435 C CA . PRO A 1 177 ? -9.500 12.428 19.061 1.00 55.34 177 PRO A CA 1
ATOM 1436 C C . PRO A 1 177 ? -10.244 13.654 19.604 1.00 55.34 177 PRO A C 1
ATOM 1438 O O . PRO A 1 177 ? -11.447 13.582 19.824 1.00 55.34 177 PRO A O 1
ATOM 1441 N N . SER A 1 178 ? -9.558 14.783 19.824 1.00 54.72 178 SER A N 1
ATOM 1442 C CA . SER A 1 178 ? -10.176 16.018 20.322 1.00 54.72 178 SER A CA 1
ATOM 1443 C C . SER A 1 178 ? -11.020 16.752 19.271 1.00 54.72 178 SER A C 1
ATOM 1445 O O . SER A 1 178 ? -11.870 17.573 19.625 1.00 54.72 178 SER A O 1
ATOM 1447 N N . LYS A 1 179 ? -10.824 16.448 17.979 1.00 51.34 179 LYS A N 1
ATOM 1448 C CA . LYS A 1 179 ? -11.619 17.010 16.874 1.00 51.34 179 LYS A CA 1
ATOM 1449 C C . LYS A 1 179 ? -12.915 16.239 16.615 1.00 51.34 179 LYS A C 1
ATOM 1451 O O . LYS A 1 179 ? -13.836 16.813 16.035 1.00 51.34 179 LYS A O 1
ATOM 1456 N N . ASP A 1 180 ? -13.027 15.005 17.105 1.00 55.72 180 ASP A N 1
ATOM 1457 C CA . ASP A 1 180 ? -14.288 14.264 17.181 1.00 55.72 180 ASP A CA 1
ATOM 1458 C C . ASP A 1 180 ? -15.086 14.775 18.392 1.00 55.72 180 ASP A C 1
ATOM 1460 O O . ASP A 1 180 ? -15.128 14.158 19.456 1.00 55.72 180 ASP A O 1
ATOM 1464 N N . ARG A 1 181 ? -15.672 15.975 18.261 1.00 48.66 181 ARG A N 1
ATOM 1465 C CA . ARG A 1 181 ? -16.444 16.614 19.338 1.00 48.66 181 ARG A CA 1
ATOM 1466 C C . ARG A 1 181 ? -17.549 15.668 19.816 1.00 48.66 181 ARG A C 1
ATOM 1468 O O . ARG A 1 181 ? -18.428 15.273 19.054 1.00 48.66 181 ARG A O 1
ATOM 1475 N N . ILE A 1 182 ? -17.509 15.341 21.103 1.00 54.53 182 ILE A N 1
ATOM 1476 C CA . ILE A 1 182 ? -18.575 14.642 21.816 1.00 54.53 182 ILE A CA 1
ATOM 1477 C C . ILE A 1 182 ? -19.758 15.611 21.915 1.00 54.53 182 ILE A C 1
ATOM 1479 O O . ILE A 1 182 ? -19.710 16.569 22.687 1.00 54.53 182 ILE A O 1
ATOM 1483 N N . GLU A 1 183 ? -20.816 15.389 21.138 1.00 54.31 183 GLU A N 1
ATOM 1484 C CA . GLU A 1 183 ? -22.100 16.048 21.383 1.00 54.31 183 GLU A CA 1
ATOM 1485 C C . GLU A 1 183 ? -22.722 15.422 22.633 1.00 54.31 183 GLU A C 1
ATOM 1487 O O . GLU A 1 183 ? -23.287 14.329 22.592 1.00 54.31 183 GLU A O 1
ATOM 1492 N N . GLN A 1 184 ? -22.571 16.088 23.779 1.00 45.81 184 GLN A N 1
ATOM 1493 C CA . GLN A 1 184 ? -23.354 15.745 24.958 1.00 45.81 184 GLN A CA 1
ATOM 1494 C C . GLN A 1 184 ? -24.787 16.240 24.749 1.00 45.81 184 GLN A C 1
ATOM 1496 O O . GLN A 1 184 ? -25.033 17.444 24.709 1.00 45.81 184 GLN A O 1
ATOM 1501 N N . GLN A 1 185 ? -25.736 15.312 24.625 1.00 50.06 185 GLN A N 1
ATOM 1502 C CA . GLN A 1 185 ? -27.145 15.625 24.839 1.00 50.06 185 GLN A CA 1
ATOM 1503 C C . GLN A 1 185 ? -27.354 15.753 26.349 1.00 50.06 185 GLN A C 1
ATOM 1505 O O . GLN A 1 185 ? -27.286 14.764 27.077 1.00 50.06 185 GLN A O 1
ATOM 1510 N N . GLY A 1 186 ? -27.520 16.990 26.817 1.00 55.53 186 GLY A N 1
ATOM 1511 C CA . GLY A 1 186 ? -27.927 17.263 28.191 1.00 55.53 186 GLY A CA 1
ATOM 1512 C C . GLY A 1 186 ? -29.358 16.776 28.413 1.00 55.53 186 GLY A C 1
ATOM 1513 O O . GLY A 1 186 ? -30.237 17.096 27.613 1.00 55.53 186 GLY A O 1
ATOM 1514 N N . ASN A 1 187 ? -29.548 15.994 29.476 1.00 36.75 187 ASN A N 1
ATOM 1515 C CA . ASN A 1 187 ? -30.853 15.676 30.060 1.00 36.75 187 ASN A CA 1
ATOM 1516 C C . ASN A 1 187 ? -31.236 16.731 31.097 1.00 36.75 187 ASN A C 1
ATOM 1518 O O . ASN A 1 187 ? -30.313 17.209 31.798 1.00 36.75 187 ASN A O 1
#

Sequence (187 aa):
MDLTKFLAVFVCIISHNNCDARVQMNQLSEEENNLIEEIDEGKKGLLMIPKRHTLVVRLPLHTLLKYTAYKDISILHFKVPADTRAAFFAFKAYEEGKSVFHRKCKPQNVDLHLKAGSYPVISPENIAFPKNFLSADQRSKIYSLQFQSNEKQQHLLIESPHIGDWYAVAFITWTDPSKDRIEQQGN